Protein AF-A0A5B1QBM5-F1 (afdb_monomer_lite)

pLDDT: mean 84.8, std 15.77, range [32.5, 98.38]

Secondary structure (DSSP, 8-state):
--TT-S-----TT-GGGGSS-TTT--SSS-GGG--SPPBPTTT--BSS-GGG-TT---TTT--SS--GGG--S--B-TTT--BSS-GGG--S----HHHHHHHHHHTT-HHHHHHHHHHHHHH-TT-HHHHHHHHHHHHHTT-HHHHHHHHHHHHHH-SSPPPHHHHHHHHHHHHHHT-HHHHHHHIIIIIITT-TT-HHHHHHHHHHHHHHHHHHHHHHHHTSS------

Structure (mmCIF, N/CA/C/O backbone):
data_AF-A0A5B1QBM5-F1
#
_entry.id   AF-A0A5B1QBM5-F1
#
loop_
_atom_site.group_PDB
_atom_site.id
_atom_site.type_symbol
_atom_site.label_atom_id
_atom_site.label_alt_id
_atom_site.label_comp_id
_atom_site.label_asym_id
_atom_site.label_entity_id
_atom_site.label_seq_id
_atom_site.pdbx_PDB_ins_code
_atom_site.Cartn_x
_atom_site.Cartn_y
_atom_site.Cartn_z
_atom_site.occupancy
_atom_site.B_iso_or_equiv
_atom_site.auth_seq_id
_atom_site.auth_comp_id
_atom_site.auth_asym_id
_atom_site.auth_atom_id
_atom_site.pdbx_PDB_model_num
ATOM 1 N N . MET A 1 1 ? 38.464 -11.011 -15.350 1.00 33.25 1 MET A N 1
ATOM 2 C CA . MET A 1 1 ? 38.434 -9.665 -14.740 1.00 33.25 1 MET A CA 1
ATOM 3 C C . MET A 1 1 ? 37.893 -8.719 -15.794 1.00 33.25 1 MET A C 1
ATOM 5 O O . MET A 1 1 ? 38.502 -8.592 -16.850 1.00 33.25 1 MET A O 1
ATOM 9 N N . SER A 1 2 ? 36.677 -8.217 -15.598 1.00 32.50 2 SER A N 1
ATOM 10 C CA . SER A 1 2 ? 35.978 -7.375 -16.569 1.00 32.50 2 SER A CA 1
ATOM 11 C C . SER A 1 2 ? 36.587 -5.971 -16.600 1.00 32.50 2 SER A C 1
ATOM 13 O O . SER A 1 2 ? 36.941 -5.436 -15.557 1.00 32.50 2 SER A O 1
ATOM 15 N N . ARG A 1 3 ? 36.698 -5.371 -17.792 1.00 44.66 3 ARG A N 1
ATOM 16 C CA . ARG A 1 3 ? 37.299 -4.045 -18.076 1.00 44.66 3 ARG A CA 1
ATOM 17 C C . ARG A 1 3 ? 36.533 -2.837 -17.479 1.00 44.66 3 ARG A C 1
ATOM 19 O O . ARG A 1 3 ? 36.606 -1.744 -18.026 1.00 44.66 3 ARG A O 1
ATOM 26 N N . PHE A 1 4 ? 35.798 -3.021 -16.383 1.00 41.47 4 PHE A N 1
ATOM 27 C CA . PHE A 1 4 ? 34.935 -1.999 -15.776 1.00 41.47 4 PHE A CA 1
ATOM 28 C C . PHE A 1 4 ? 35.576 -1.221 -14.608 1.00 41.47 4 PHE A C 1
ATOM 30 O O . PHE A 1 4 ? 34.985 -0.239 -14.172 1.00 41.47 4 PHE A O 1
ATOM 37 N N . ASP A 1 5 ? 36.782 -1.587 -14.151 1.00 37.00 5 ASP A N 1
ATOM 38 C CA . ASP A 1 5 ? 37.356 -1.051 -12.898 1.00 37.00 5 ASP A CA 1
ATOM 39 C C . ASP A 1 5 ? 38.363 0.108 -13.051 1.00 37.00 5 ASP A C 1
ATOM 41 O O . ASP A 1 5 ? 38.803 0.674 -12.052 1.00 37.00 5 ASP A O 1
ATOM 45 N N . GLU A 1 6 ? 38.714 0.539 -14.265 1.00 40.94 6 GLU A N 1
ATOM 46 C CA . GLU A 1 6 ? 39.552 1.738 -14.448 1.00 40.94 6 GLU A CA 1
ATOM 47 C C . GLU A 1 6 ? 38.672 2.978 -14.640 1.00 40.94 6 GLU A C 1
ATOM 49 O O . GLU A 1 6 ? 38.451 3.475 -15.747 1.00 40.94 6 GLU A O 1
ATOM 54 N N . GLY A 1 7 ? 38.121 3.447 -13.520 1.00 46.03 7 GLY A N 1
ATOM 55 C CA . GLY A 1 7 ? 37.300 4.645 -13.439 1.00 46.03 7 GLY A CA 1
ATOM 56 C C . GLY A 1 7 ? 38.027 5.895 -13.935 1.00 46.03 7 GLY A C 1
ATOM 57 O O . GLY A 1 7 ? 38.935 6.388 -13.283 1.00 46.03 7 GLY A O 1
ATOM 58 N N . TYR A 1 8 ? 37.559 6.441 -15.057 1.00 45.69 8 TYR A N 1
ATOM 59 C CA . TYR A 1 8 ? 37.725 7.845 -15.446 1.00 45.69 8 TYR A CA 1
ATOM 60 C C . TYR A 1 8 ? 36.514 8.269 -16.292 1.00 45.69 8 TYR A C 1
ATOM 62 O O . TYR A 1 8 ? 36.617 8.560 -17.483 1.00 45.69 8 TYR A O 1
ATOM 70 N N . TYR A 1 9 ? 35.326 8.290 -15.682 1.00 41.88 9 TYR A N 1
ATOM 71 C CA . TYR A 1 9 ? 34.180 8.996 -16.257 1.00 41.88 9 TYR A CA 1
ATOM 72 C C . TYR A 1 9 ? 34.318 10.485 -15.923 1.00 41.88 9 TYR A C 1
ATOM 74 O O . TYR A 1 9 ? 33.789 10.967 -14.925 1.00 41.88 9 TYR A O 1
ATOM 82 N N . ALA A 1 10 ? 35.091 11.210 -16.734 1.00 46.34 10 ALA A N 1
ATOM 83 C CA . ALA A 1 10 ? 35.181 12.663 -16.636 1.00 46.34 10 ALA A CA 1
ATOM 84 C C . ALA A 1 10 ? 33.821 13.286 -17.001 1.00 46.34 10 ALA A C 1
ATOM 86 O O . ALA A 1 10 ? 33.270 13.018 -18.072 1.00 46.34 10 ALA A O 1
ATOM 87 N N . HIS A 1 11 ? 33.270 14.106 -16.102 1.00 45.09 11 HIS A N 1
ATOM 88 C CA . HIS A 1 11 ? 32.045 14.865 -16.348 1.00 45.09 11 HIS A CA 1
ATOM 89 C C . HIS A 1 11 ? 32.204 15.773 -17.588 1.00 45.09 11 HIS A C 1
ATOM 91 O O . HIS A 1 11 ? 33.288 16.314 -17.805 1.00 45.09 11 HIS A O 1
ATOM 97 N N . PRO A 1 12 ? 31.137 16.038 -18.372 1.00 52.06 12 PRO A N 1
ATOM 98 C CA . PRO A 1 12 ? 31.209 16.854 -19.595 1.00 52.06 12 PRO A CA 1
ATOM 99 C C . PRO A 1 12 ? 31.764 18.280 -19.412 1.00 52.06 12 PRO A C 1
ATOM 101 O O . PRO A 1 12 ? 32.185 18.894 -20.390 1.00 52.06 12 PRO A O 1
ATOM 104 N N . ASN A 1 13 ? 31.762 18.791 -18.174 1.00 51.28 13 ASN A N 1
ATOM 105 C CA . ASN A 1 13 ? 32.260 20.117 -17.793 1.00 51.28 13 ASN A CA 1
ATOM 106 C C . ASN A 1 13 ? 33.652 20.094 -17.139 1.00 51.28 13 ASN A C 1
ATOM 108 O O . ASN A 1 13 ? 34.134 21.143 -16.715 1.00 51.28 13 ASN A O 1
ATOM 112 N N . ASP A 1 14 ? 34.297 18.932 -17.040 1.00 52.91 14 ASP A N 1
ATOM 113 C CA . ASP A 1 14 ? 35.660 18.847 -16.535 1.00 52.91 14 ASP A CA 1
ATOM 114 C C . ASP A 1 14 ? 36.650 19.253 -17.636 1.00 52.91 14 ASP A C 1
ATOM 116 O O . ASP A 1 14 ? 36.627 18.745 -18.762 1.00 52.91 14 ASP A O 1
ATOM 120 N N . VAL A 1 15 ? 37.525 20.205 -17.316 1.00 54.56 15 VAL A N 1
ATOM 121 C CA . VAL A 1 15 ? 38.463 20.821 -18.265 1.00 54.56 15 VAL A CA 1
ATOM 122 C C . VAL A 1 15 ? 39.423 19.766 -18.839 1.00 54.56 15 VAL A C 1
ATOM 124 O O . VAL A 1 15 ? 39.882 19.908 -19.971 1.00 54.56 15 VAL A O 1
ATOM 127 N N . SER A 1 16 ? 39.630 18.656 -18.114 1.00 55.69 16 SER A N 1
ATOM 128 C CA . SER A 1 16 ? 40.412 17.476 -18.517 1.00 55.69 16 SER A CA 1
ATOM 129 C C . SER A 1 16 ? 39.895 16.768 -19.784 1.00 55.69 16 SER A C 1
ATOM 131 O O . SER A 1 16 ? 40.678 16.159 -20.513 1.00 55.69 16 SER A O 1
ATOM 133 N N . TYR A 1 17 ? 38.605 16.903 -20.119 1.00 51.81 17 TYR A N 1
ATOM 134 C CA . TYR A 1 17 ? 37.944 16.226 -21.248 1.00 51.81 17 TYR A CA 1
ATOM 135 C C . TYR A 1 17 ? 38.374 16.740 -22.637 1.00 51.81 17 TYR A C 1
ATOM 137 O O . TYR A 1 17 ? 38.062 16.127 -23.665 1.00 51.81 17 TYR A O 1
ATOM 145 N N . ARG A 1 18 ? 39.085 17.877 -22.675 1.00 57.31 18 ARG A N 1
ATOM 146 C CA . ARG A 1 18 ? 39.690 18.461 -23.885 1.00 57.31 18 ARG A CA 1
ATOM 147 C C . ARG A 1 18 ? 41.207 18.278 -23.968 1.00 57.31 18 ARG A C 1
ATOM 149 O O . ARG A 1 18 ? 41.778 18.622 -24.994 1.00 57.31 18 ARG A O 1
ATOM 156 N N . LEU A 1 19 ? 41.857 17.753 -22.926 1.00 68.81 19 LEU A N 1
ATOM 157 C CA . LEU A 1 19 ? 43.321 17.665 -22.877 1.00 68.81 19 LEU A CA 1
ATOM 158 C C . LEU A 1 19 ? 43.900 16.437 -23.587 1.00 68.81 19 LEU A C 1
ATOM 160 O O . LEU A 1 19 ? 45.101 16.417 -23.822 1.00 68.81 19 LEU A O 1
ATOM 164 N N . PHE A 1 20 ? 43.095 15.433 -23.945 1.00 76.50 20 PHE A N 1
ATOM 165 C CA . PHE A 1 20 ? 43.574 14.231 -24.631 1.00 76.50 20 PHE A CA 1
ATOM 166 C C . PHE A 1 20 ? 42.744 13.882 -25.874 1.00 76.50 20 PHE A C 1
ATOM 168 O O . PHE A 1 20 ? 41.516 13.986 -25.902 1.00 76.50 20 PHE A O 1
ATOM 175 N N . CYS A 1 21 ? 43.429 13.408 -26.911 1.00 84.56 21 CYS A N 1
ATOM 176 C CA . CYS A 1 21 ? 42.861 12.854 -28.126 1.00 84.56 21 CYS A CA 1
ATOM 177 C C . CYS A 1 21 ? 42.016 11.618 -27.795 1.00 84.56 21 CYS A C 1
ATOM 179 O O . CYS A 1 21 ? 42.517 10.617 -27.286 1.00 84.56 21 CYS A O 1
ATOM 181 N N . ARG A 1 22 ? 40.725 11.630 -28.135 1.00 79.06 22 ARG A N 1
ATOM 182 C CA . ARG A 1 22 ? 39.810 10.502 -27.856 1.00 79.06 22 ARG A CA 1
ATOM 183 C C . ARG A 1 22 ? 40.107 9.247 -28.665 1.00 79.06 22 ARG A C 1
ATOM 185 O O . ARG A 1 22 ? 39.631 8.170 -28.322 1.00 79.06 22 ARG A O 1
ATOM 192 N N . ASN A 1 23 ? 40.902 9.391 -29.722 1.00 84.31 23 ASN A N 1
ATOM 193 C CA . ASN A 1 23 ? 41.308 8.292 -30.580 1.00 84.31 23 ASN A CA 1
ATOM 194 C C . ASN A 1 23 ? 42.510 7.526 -30.000 1.00 84.31 23 ASN A C 1
ATOM 196 O O . ASN A 1 23 ? 42.453 6.314 -29.814 1.00 84.31 23 ASN A O 1
ATOM 200 N N . CYS A 1 24 ? 43.590 8.213 -29.618 1.00 85.81 24 CYS A N 1
ATOM 201 C CA . CYS A 1 24 ? 44.830 7.569 -29.154 1.00 85.81 24 CYS A CA 1
ATOM 202 C C . CYS A 1 24 ? 45.157 7.794 -27.663 1.00 85.81 24 CYS A C 1
ATOM 204 O O . CYS A 1 24 ? 46.099 7.190 -27.158 1.00 85.81 24 CYS A O 1
ATOM 206 N N . ARG A 1 25 ? 44.370 8.620 -26.957 1.00 80.62 25 ARG A N 1
ATOM 207 C CA . ARG A 1 25 ? 44.540 9.056 -25.555 1.00 80.62 25 ARG A CA 1
ATOM 208 C C . ARG A 1 25 ? 45.794 9.897 -25.260 1.00 80.62 25 ARG A C 1
ATOM 210 O O . ARG A 1 25 ? 46.098 10.121 -24.093 1.00 80.62 25 ARG A O 1
ATOM 217 N N . ARG A 1 26 ? 46.505 10.393 -26.279 1.00 83.00 26 ARG A N 1
ATOM 218 C CA . ARG A 1 26 ? 47.645 11.318 -26.112 1.00 83.00 26 ARG A CA 1
ATOM 219 C C . ARG A 1 26 ? 47.192 12.774 -26.041 1.00 83.00 26 ARG A C 1
ATOM 221 O O . ARG A 1 26 ? 46.118 13.100 -26.529 1.00 83.00 26 ARG A O 1
ATOM 228 N N . THR A 1 27 ? 48.001 13.638 -25.442 1.00 82.81 27 THR A N 1
ATOM 229 C CA . THR A 1 27 ? 47.668 15.052 -25.181 1.00 82.81 27 THR A CA 1
ATOM 230 C C . THR A 1 27 ? 48.326 16.035 -26.157 1.00 82.81 27 THR A C 1
ATOM 232 O O . THR A 1 27 ? 48.225 17.241 -25.975 1.00 82.81 27 THR A O 1
ATOM 235 N N . ASP A 1 28 ? 49.058 15.534 -27.152 1.00 82.00 28 ASP A N 1
ATOM 236 C CA . ASP A 1 28 ? 49.912 16.297 -28.071 1.00 82.00 28 ASP A CA 1
ATOM 237 C C . ASP A 1 28 ? 49.201 16.766 -29.352 1.00 82.00 28 ASP A C 1
ATOM 239 O O . ASP A 1 28 ? 49.755 17.574 -30.092 1.00 82.00 28 ASP A O 1
ATOM 243 N N . HIS A 1 29 ? 47.984 16.285 -29.614 1.00 85.56 29 HIS A N 1
ATOM 244 C CA . HIS A 1 29 ? 47.194 16.635 -30.796 1.00 85.56 29 HIS A CA 1
ATOM 245 C C . HIS A 1 29 ? 45.685 16.527 -30.536 1.00 85.56 29 HIS A C 1
ATOM 247 O O . HIS A 1 29 ? 45.235 15.832 -29.619 1.00 85.56 29 HIS A O 1
ATOM 253 N N . GLU A 1 30 ? 44.885 17.187 -31.376 1.00 81.50 30 GLU A N 1
ATOM 254 C CA . GLU A 1 30 ? 43.433 17.021 -31.384 1.00 81.50 30 GLU A CA 1
ATOM 255 C C . GLU A 1 30 ? 43.018 15.760 -32.148 1.00 81.50 30 GLU A C 1
ATOM 257 O O . GLU A 1 30 ? 43.724 15.272 -33.024 1.00 81.50 30 GLU A O 1
ATOM 262 N N . GLN A 1 31 ? 41.817 15.242 -31.876 1.00 79.25 31 GLN A N 1
ATOM 263 C CA . GLN A 1 31 ? 41.312 14.026 -32.528 1.00 79.25 31 GLN A CA 1
ATOM 264 C C . GLN A 1 31 ? 41.317 14.096 -34.065 1.00 79.25 31 GLN A C 1
ATOM 266 O O . GLN A 1 31 ? 41.457 13.061 -34.712 1.00 79.25 31 GLN A O 1
ATOM 271 N N . ARG A 1 32 ? 41.166 15.295 -34.639 1.00 82.25 32 ARG A N 1
ATOM 272 C CA . ARG A 1 32 ? 41.190 15.523 -36.092 1.00 82.25 32 ARG A CA 1
ATOM 273 C C . ARG A 1 32 ? 42.579 15.344 -36.707 1.00 82.25 32 ARG A C 1
ATOM 275 O O . ARG A 1 32 ? 42.658 14.949 -37.862 1.00 82.25 32 ARG A O 1
ATOM 282 N N . ASP A 1 33 ? 43.628 15.581 -35.925 1.00 85.19 33 ASP A N 1
ATOM 283 C CA . ASP A 1 33 ? 45.031 15.529 -36.351 1.00 85.19 33 ASP A CA 1
ATOM 284 C C . ASP A 1 33 ? 45.709 14.211 -35.936 1.00 85.19 33 ASP A C 1
ATOM 286 O O . ASP A 1 33 ? 46.929 14.072 -35.994 1.00 85.19 33 ASP A O 1
ATOM 290 N N . CYS A 1 34 ? 44.922 13.234 -35.473 1.00 86.06 34 CYS A N 1
ATOM 291 C CA . CYS A 1 34 ? 45.429 11.950 -35.013 1.00 86.06 34 CYS A CA 1
ATOM 292 C C . CYS A 1 34 ? 45.868 11.069 -36.186 1.00 86.06 34 CYS A C 1
ATOM 294 O O . CYS A 1 34 ? 45.076 10.767 -37.075 1.00 86.06 34 CYS A O 1
ATOM 296 N N . ASP A 1 35 ? 47.111 10.596 -36.133 1.00 89.19 35 ASP A N 1
ATOM 297 C CA . ASP A 1 35 ? 47.702 9.685 -37.119 1.00 89.19 35 ASP A CA 1
ATOM 298 C C . ASP A 1 35 ? 47.308 8.209 -36.919 1.00 89.19 35 ASP A C 1
ATOM 300 O O . ASP A 1 35 ? 47.589 7.361 -37.767 1.00 89.19 35 ASP A O 1
ATOM 304 N N . GLN A 1 36 ? 46.657 7.886 -35.797 1.00 87.50 36 GLN A N 1
ATOM 305 C CA . GLN A 1 36 ? 46.206 6.533 -35.500 1.00 87.50 36 GLN A CA 1
ATOM 306 C C . GLN A 1 36 ? 44.899 6.210 -36.235 1.00 87.50 36 GLN A C 1
ATOM 308 O O . GLN A 1 36 ? 44.030 7.078 -36.360 1.00 87.50 36 GLN A O 1
ATOM 313 N N . PRO A 1 37 ? 44.692 4.943 -36.640 1.00 88.00 37 PRO A N 1
ATOM 314 C CA . PRO A 1 37 ? 43.399 4.487 -37.141 1.00 88.00 37 PRO A CA 1
ATOM 315 C C . PRO A 1 37 ? 42.274 4.749 -36.122 1.00 88.00 37 PRO A C 1
ATOM 317 O O . PRO A 1 37 ? 42.547 4.911 -34.930 1.00 88.00 37 PRO A O 1
ATOM 320 N N . PRO A 1 38 ? 41.004 4.811 -36.556 1.00 88.38 38 PRO A N 1
ATOM 321 C CA . PRO A 1 38 ? 39.897 5.132 -35.667 1.00 88.38 38 PRO A CA 1
ATOM 322 C C . PRO A 1 38 ? 39.749 4.088 -34.558 1.00 88.38 38 PRO A C 1
ATOM 324 O O . PRO A 1 38 ? 39.847 2.885 -34.798 1.00 88.38 38 PRO A O 1
ATOM 327 N N . ARG A 1 39 ? 39.491 4.561 -33.342 1.00 87.81 39 ARG A N 1
ATOM 328 C CA . ARG A 1 39 ? 39.144 3.766 -32.174 1.00 87.81 39 ARG A CA 1
ATOM 329 C C . ARG A 1 39 ? 37.637 3.592 -32.124 1.00 87.81 39 ARG A C 1
ATOM 331 O O . ARG A 1 39 ? 36.893 4.570 -32.067 1.00 87.81 39 ARG A O 1
ATOM 338 N N . CYS A 1 40 ? 37.199 2.346 -32.041 1.00 88.56 40 CYS A N 1
ATOM 339 C CA . CYS A 1 40 ? 35.815 2.015 -31.771 1.00 88.56 40 CYS A CA 1
ATOM 340 C C . CYS A 1 40 ? 35.416 2.452 -30.353 1.00 88.56 40 CYS A C 1
ATOM 342 O O . CYS A 1 40 ? 36.079 2.104 -29.374 1.00 88.56 40 CYS A O 1
ATOM 344 N N . TYR A 1 41 ? 34.301 3.174 -30.228 1.00 85.25 41 TYR A N 1
ATOM 345 C CA . TYR A 1 41 ? 33.778 3.623 -28.933 1.00 85.25 41 TYR A CA 1
ATOM 346 C C . TYR A 1 41 ? 33.093 2.515 -28.120 1.00 85.25 41 TYR A C 1
ATOM 348 O O . TYR A 1 41 ? 32.881 2.700 -26.927 1.00 85.25 41 TYR A O 1
ATOM 356 N N . THR A 1 42 ? 32.769 1.373 -28.734 1.00 85.81 42 THR A N 1
ATOM 357 C CA . THR A 1 42 ? 32.173 0.222 -28.040 1.00 85.81 42 THR A CA 1
ATOM 358 C C . THR A 1 42 ? 33.236 -0.699 -27.448 1.00 85.81 42 THR A C 1
ATOM 360 O O . THR A 1 42 ? 33.259 -0.891 -26.237 1.00 85.81 42 THR A O 1
ATOM 363 N N . CYS A 1 43 ? 34.143 -1.248 -28.263 1.00 88.44 43 CYS A N 1
ATOM 364 C CA . CYS A 1 43 ? 35.136 -2.228 -27.796 1.00 88.44 43 CYS A CA 1
ATOM 365 C C . CYS A 1 43 ? 36.515 -1.618 -27.478 1.00 88.44 43 CYS A C 1
ATOM 367 O O . CYS A 1 43 ? 37.380 -2.274 -26.891 1.00 88.44 43 CYS A O 1
ATOM 369 N N . GLY A 1 44 ? 36.752 -0.360 -27.868 1.00 86.88 44 GLY A N 1
ATOM 370 C CA . GLY A 1 44 ? 38.013 0.344 -27.638 1.00 86.88 44 GLY A CA 1
ATOM 371 C C . GLY A 1 44 ? 39.159 -0.058 -28.569 1.00 86.88 44 GLY A C 1
ATOM 372 O O . GLY A 1 44 ? 40.259 0.477 -28.407 1.00 86.88 44 GLY A O 1
ATOM 373 N N . MET A 1 45 ? 38.937 -0.969 -29.521 1.00 87.00 45 MET A N 1
ATOM 374 C CA . MET A 1 45 ? 39.947 -1.420 -30.486 1.00 87.00 45 MET A CA 1
ATOM 375 C C . MET A 1 45 ? 40.133 -0.406 -31.619 1.00 87.00 45 MET A C 1
ATOM 377 O O . MET A 1 45 ? 39.219 0.349 -31.946 1.00 87.00 45 MET A O 1
ATOM 381 N N . LEU A 1 46 ? 41.329 -0.384 -32.206 1.00 88.12 46 LEU A N 1
ATOM 382 C CA . LEU A 1 46 ? 41.646 0.452 -33.362 1.00 88.12 46 LEU A CA 1
ATOM 383 C C . LEU A 1 46 ? 41.302 -0.269 -34.676 1.00 88.12 46 LEU A C 1
ATOM 385 O O . LEU A 1 46 ? 41.351 -1.496 -34.738 1.00 88.12 46 LEU A O 1
ATOM 389 N N . GLY A 1 47 ? 41.022 0.499 -35.729 1.00 89.69 47 GLY A N 1
ATOM 390 C CA . GLY A 1 47 ? 40.867 0.003 -37.102 1.00 89.69 47 GLY A CA 1
ATOM 391 C C . GLY A 1 47 ? 39.431 -0.066 -37.620 1.00 89.69 47 GLY A C 1
ATOM 392 O O . GLY A 1 47 ? 39.254 -0.337 -38.801 1.00 89.69 47 GLY A O 1
ATOM 393 N N . HIS A 1 48 ? 38.429 0.204 -36.781 1.00 90.00 48 HIS A N 1
ATOM 394 C CA . HIS A 1 48 ? 37.020 0.238 -37.179 1.00 90.00 48 HIS A CA 1
ATOM 395 C C . HIS A 1 48 ? 36.235 1.262 -36.350 1.00 90.00 48 HIS A C 1
ATOM 397 O O . HIS A 1 48 ? 36.648 1.652 -35.252 1.00 90.00 48 HIS A O 1
ATOM 403 N N . LEU A 1 49 ? 35.095 1.708 -36.872 1.00 87.00 49 LEU A N 1
ATOM 404 C CA . LEU A 1 49 ? 34.176 2.608 -36.172 1.00 87.00 49 LEU A CA 1
ATOM 405 C C . LEU A 1 49 ? 33.067 1.822 -35.462 1.00 87.00 49 LEU A C 1
ATOM 407 O O . LEU A 1 49 ? 32.833 0.654 -35.745 1.00 87.00 49 LEU A O 1
ATOM 411 N N . GLN A 1 50 ? 32.348 2.461 -34.536 1.00 84.06 50 GLN A N 1
ATOM 412 C CA . GLN A 1 50 ? 31.303 1.798 -33.738 1.00 84.06 50 GLN A CA 1
ATOM 413 C C . GLN A 1 50 ? 30.255 1.053 -34.586 1.00 84.06 50 GLN A C 1
ATOM 415 O O . GLN A 1 50 ? 29.812 -0.019 -34.201 1.00 84.06 50 GLN A O 1
ATOM 420 N N . PHE A 1 51 ? 29.893 1.576 -35.759 1.00 81.94 51 PHE A N 1
ATOM 421 C CA . PHE A 1 51 ? 28.910 0.937 -36.643 1.00 81.94 51 PHE A CA 1
ATOM 422 C C . PHE A 1 51 ? 29.424 -0.327 -37.358 1.00 81.94 51 PHE A C 1
ATOM 424 O O . PHE A 1 51 ? 28.635 -1.013 -38.002 1.00 81.94 51 PHE A O 1
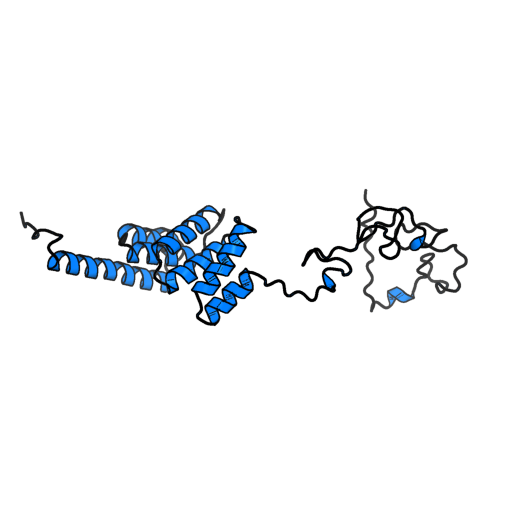ATOM 431 N N . GLU A 1 52 ? 30.724 -0.610 -37.271 1.00 86.00 52 GLU A N 1
ATOM 432 C CA . GLU A 1 52 ? 31.412 -1.777 -37.847 1.00 86.00 52 GLU A CA 1
ATOM 433 C C . GLU A 1 52 ? 31.840 -2.766 -36.753 1.00 86.00 52 GLU A C 1
ATOM 435 O O . GLU A 1 52 ? 32.510 -3.755 -37.032 1.00 86.00 52 GLU A O 1
ATOM 440 N N . CYS A 1 53 ? 31.513 -2.478 -35.491 1.00 87.94 53 CYS A N 1
ATOM 441 C CA . CYS A 1 53 ? 31.950 -3.269 -34.356 1.00 87.94 53 CYS A CA 1
ATOM 442 C C . CYS A 1 53 ? 31.048 -4.491 -34.161 1.00 87.94 53 CYS A C 1
ATOM 444 O O . CYS A 1 53 ? 29.850 -4.367 -33.904 1.00 87.94 53 CYS A O 1
ATOM 446 N N . GLU A 1 54 ? 31.646 -5.679 -34.220 1.00 88.00 54 GLU A N 1
ATOM 447 C CA . GLU A 1 54 ? 30.942 -6.942 -33.978 1.00 88.00 54 GLU A CA 1
ATOM 448 C C . GLU A 1 54 ? 30.453 -7.064 -32.523 1.00 88.00 54 GLU A C 1
ATOM 450 O O . GLU A 1 54 ? 29.408 -7.656 -32.275 1.00 88.00 54 GLU A O 1
ATOM 455 N N . ASP A 1 55 ? 31.129 -6.406 -31.574 1.00 90.00 55 ASP A N 1
ATOM 456 C CA . ASP A 1 55 ? 30.753 -6.382 -30.152 1.00 90.00 55 ASP A CA 1
ATOM 457 C C . ASP A 1 55 ? 29.637 -5.369 -29.828 1.00 90.00 55 ASP A C 1
ATOM 459 O O . ASP A 1 55 ? 29.249 -5.209 -28.667 1.00 90.00 55 ASP A O 1
ATOM 463 N N . THR A 1 56 ? 29.103 -4.644 -30.816 1.00 90.19 56 THR A N 1
ATOM 464 C CA . THR A 1 56 ? 27.981 -3.730 -30.577 1.00 90.19 56 THR A CA 1
ATOM 465 C C . THR A 1 56 ? 26.691 -4.500 -30.344 1.00 90.19 56 THR A C 1
ATOM 467 O O . THR A 1 56 ? 26.141 -5.101 -31.262 1.00 90.19 56 THR A O 1
ATOM 470 N N . GLN A 1 57 ? 26.184 -4.431 -29.111 1.00 90.62 57 GLN A N 1
ATOM 471 C CA . GLN A 1 57 ? 24.866 -4.942 -28.759 1.00 90.62 57 GLN A CA 1
ATOM 472 C C . GLN A 1 57 ? 23.773 -3.947 -29.166 1.00 90.62 57 GLN A C 1
ATOM 474 O O . GLN A 1 57 ? 23.773 -2.784 -28.753 1.00 90.62 57 GLN A O 1
ATOM 479 N N . CYS A 1 58 ? 22.809 -4.413 -29.951 1.00 89.69 58 CYS A N 1
ATOM 480 C CA . CYS A 1 58 ? 21.653 -3.629 -30.348 1.00 89.69 58 CYS A CA 1
ATOM 481 C C . CYS A 1 58 ? 20.727 -3.367 -29.152 1.00 89.69 58 CYS A C 1
ATOM 483 O O . CYS A 1 58 ? 20.262 -4.303 -28.505 1.00 89.69 58 CYS A O 1
ATOM 485 N N . ALA A 1 59 ? 20.383 -2.104 -28.889 1.00 86.62 59 ALA A N 1
ATOM 486 C CA . ALA A 1 59 ? 19.480 -1.751 -27.788 1.00 86.62 59 ALA A CA 1
ATOM 487 C C . ALA A 1 59 ? 17.997 -2.099 -28.046 1.00 86.62 59 ALA A C 1
ATOM 489 O O . ALA A 1 59 ? 17.187 -1.952 -27.139 1.00 86.62 59 ALA A O 1
ATOM 490 N N . ASN A 1 60 ? 17.637 -2.542 -29.260 1.00 87.31 60 ASN A N 1
ATOM 491 C CA . ASN A 1 60 ? 16.288 -3.021 -29.578 1.00 87.31 60 ASN A CA 1
ATOM 492 C C . ASN A 1 60 ? 16.153 -4.541 -29.379 1.00 87.31 60 ASN A C 1
ATOM 494 O O . ASN A 1 60 ? 15.232 -4.998 -28.716 1.00 87.31 60 ASN A O 1
ATOM 498 N N . CYS A 1 61 ? 17.064 -5.339 -29.948 1.00 90.00 61 CYS A N 1
ATOM 499 C CA . CYS A 1 61 ? 16.941 -6.804 -29.948 1.00 90.00 61 CYS A CA 1
ATOM 500 C C . CYS A 1 61 ? 17.954 -7.544 -29.067 1.00 90.00 61 CYS A C 1
ATOM 502 O O . CYS A 1 61 ? 17.875 -8.768 -28.979 1.00 90.00 61 CYS A O 1
ATOM 504 N N . HIS A 1 62 ? 18.903 -6.830 -28.456 1.00 90.19 62 HIS A N 1
ATOM 505 C CA . HIS A 1 62 ? 19.989 -7.361 -27.622 1.00 90.19 62 HIS A CA 1
ATOM 506 C C . HIS A 1 62 ? 20.966 -8.323 -28.316 1.00 90.19 62 HIS A C 1
ATOM 508 O O . HIS A 1 62 ? 21.824 -8.905 -27.650 1.00 90.19 62 HIS A O 1
ATOM 514 N N . GLU A 1 63 ? 20.888 -8.456 -29.640 1.00 91.25 63 GLU A N 1
ATOM 515 C CA . GLU A 1 63 ? 21.858 -9.205 -30.440 1.00 91.25 63 GLU A CA 1
ATOM 516 C C . GLU A 1 63 ? 23.056 -8.329 -30.829 1.00 91.25 63 GLU A C 1
ATOM 518 O O . GLU A 1 63 ? 22.963 -7.100 -30.874 1.00 91.25 63 GLU A O 1
ATOM 523 N N . PHE A 1 64 ? 24.190 -8.975 -31.090 1.00 90.19 64 PHE A N 1
ATOM 524 C CA . PHE A 1 64 ? 25.460 -8.326 -31.412 1.00 90.19 64 PHE A CA 1
ATOM 525 C C . PHE A 1 64 ? 25.601 -8.011 -32.916 1.00 90.19 64 PHE A C 1
ATOM 527 O O . PHE A 1 64 ? 24.811 -8.468 -33.745 1.00 90.19 64 PHE A O 1
ATOM 534 N N . GLY A 1 65 ? 26.607 -7.210 -33.273 1.00 88.19 65 GLY A N 1
ATOM 535 C CA . GLY A 1 65 ? 27.002 -6.920 -34.655 1.00 88.19 65 GLY A CA 1
ATOM 536 C C . GLY A 1 65 ? 26.198 -5.844 -35.387 1.00 88.19 65 GLY A C 1
ATOM 537 O O . GLY A 1 65 ? 26.448 -5.602 -36.567 1.00 88.19 65 GLY A O 1
ATOM 538 N N . HIS A 1 66 ? 25.242 -5.179 -34.734 1.00 89.81 66 HIS A N 1
ATOM 539 C CA . HIS A 1 66 ? 24.503 -4.076 -35.350 1.00 89.81 66 HIS A CA 1
ATOM 540 C C . HIS A 1 66 ? 23.989 -3.056 -34.330 1.00 89.81 66 HIS A C 1
ATOM 542 O O . HIS A 1 66 ? 23.754 -3.352 -33.161 1.00 89.81 66 HIS A O 1
ATOM 548 N N . MET A 1 67 ? 23.775 -1.83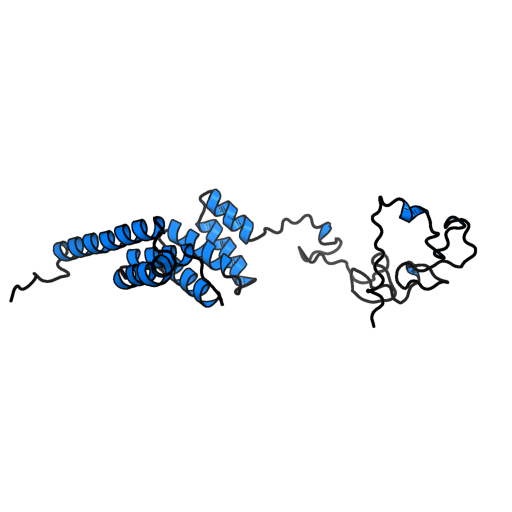0 -34.805 1.00 88.06 67 MET A N 1
ATOM 549 C CA . MET A 1 67 ? 23.117 -0.769 -34.042 1.00 88.06 67 MET A CA 1
ATOM 550 C C . MET A 1 67 ? 21.605 -0.791 -34.266 1.00 88.06 67 MET A C 1
ATOM 552 O O . MET A 1 67 ? 21.113 -1.371 -35.233 1.00 88.06 67 MET A O 1
ATOM 556 N N . VAL A 1 68 ? 20.874 -0.085 -33.406 1.00 87.94 68 VAL A N 1
ATOM 557 C CA . VAL A 1 68 ? 19.409 0.017 -33.452 1.00 87.94 68 VAL A CA 1
ATOM 558 C C . VAL A 1 68 ? 18.888 0.468 -34.821 1.00 87.94 68 VAL A C 1
ATOM 560 O O . VAL A 1 68 ? 17.946 -0.128 -35.331 1.00 87.94 68 VAL A O 1
ATOM 563 N N . ASP A 1 69 ? 19.562 1.423 -35.466 1.00 87.50 69 ASP A N 1
ATOM 564 C CA . ASP A 1 69 ? 19.188 1.952 -36.789 1.00 87.50 69 ASP A CA 1
ATOM 565 C C . ASP A 1 69 ? 19.296 0.921 -37.929 1.00 87.50 69 ASP A C 1
ATOM 567 O O . ASP A 1 69 ? 18.783 1.142 -39.024 1.00 87.50 69 ASP A O 1
ATOM 571 N N . ARG A 1 70 ? 19.991 -0.201 -37.694 1.00 88.62 70 ARG A N 1
ATOM 572 C CA . ARG A 1 70 ? 20.142 -1.323 -38.636 1.00 88.62 70 ARG A CA 1
ATOM 573 C C . ARG A 1 70 ? 19.533 -2.617 -38.090 1.00 88.62 70 ARG A C 1
ATOM 575 O O . ARG A 1 70 ? 19.851 -3.699 -38.578 1.00 88.62 70 ARG A O 1
ATOM 582 N N . CYS A 1 71 ? 18.691 -2.520 -37.062 1.00 90.19 71 CYS A N 1
ATOM 583 C CA . CYS A 1 71 ? 17.995 -3.671 -36.510 1.00 90.19 71 CYS A CA 1
ATOM 584 C C . CYS A 1 71 ? 16.898 -4.143 -37.467 1.00 90.19 71 CYS A C 1
ATOM 586 O O . CYS A 1 71 ? 16.103 -3.346 -37.956 1.00 90.19 71 CYS A O 1
ATOM 588 N N . TRP A 1 72 ? 16.839 -5.450 -37.715 1.00 91.81 72 TRP A N 1
ATOM 589 C CA . TRP A 1 72 ? 15.799 -6.065 -38.546 1.00 91.81 72 TRP A CA 1
ATOM 590 C C . TRP A 1 72 ? 14.555 -6.477 -37.750 1.00 91.81 72 TRP A C 1
ATOM 592 O O . TRP A 1 72 ? 13.553 -6.866 -38.347 1.00 91.81 72 TRP A O 1
ATOM 602 N N . LYS A 1 73 ? 14.612 -6.442 -36.411 1.00 91.44 73 LYS A N 1
ATOM 603 C CA . LYS A 1 73 ? 13.444 -6.698 -35.562 1.00 91.44 73 LYS A CA 1
ATOM 604 C C . LYS A 1 73 ? 12.632 -5.409 -35.403 1.00 91.44 73 LYS A C 1
ATOM 606 O O . LYS A 1 73 ? 13.236 -4.339 -35.293 1.00 91.44 73 LYS A O 1
ATOM 611 N N . PRO A 1 74 ? 11.291 -5.492 -35.354 1.00 89.12 74 PRO A N 1
ATOM 612 C CA . PRO A 1 74 ? 10.459 -4.326 -35.083 1.00 89.12 74 PRO A CA 1
ATOM 613 C C . PRO A 1 74 ? 10.813 -3.727 -33.718 1.00 89.12 74 PRO A C 1
ATOM 615 O O . PRO A 1 74 ? 11.186 -4.444 -32.788 1.00 89.12 74 PRO A O 1
ATOM 618 N N . ILE A 1 75 ? 10.715 -2.404 -33.600 1.00 89.50 75 ILE A N 1
ATOM 619 C CA . ILE A 1 75 ? 10.794 -1.730 -32.301 1.00 89.50 75 ILE A CA 1
ATOM 620 C C . ILE A 1 75 ? 9.429 -1.885 -31.646 1.00 89.50 75 ILE A C 1
ATOM 622 O O . ILE A 1 75 ? 8.458 -1.333 -32.158 1.00 89.50 75 ILE A O 1
ATOM 626 N N . ILE A 1 76 ? 9.360 -2.621 -30.539 1.00 87.50 76 ILE A N 1
ATOM 627 C CA . ILE A 1 76 ? 8.136 -2.796 -29.752 1.00 87.50 76 ILE A CA 1
ATOM 628 C C . ILE A 1 76 ? 8.298 -2.020 -28.450 1.00 87.50 76 ILE A C 1
ATOM 630 O O . ILE A 1 76 ? 9.233 -2.243 -27.679 1.00 87.50 76 ILE A O 1
ATOM 634 N N . CYS A 1 77 ? 7.384 -1.090 -28.198 1.00 86.56 77 CYS A N 1
ATOM 635 C CA . CYS A 1 77 ? 7.366 -0.333 -26.962 1.00 86.56 77 CYS A CA 1
ATOM 636 C C . CYS A 1 77 ? 6.982 -1.244 -25.792 1.00 86.56 77 CYS A C 1
ATOM 638 O O . CYS A 1 77 ? 5.859 -1.733 -25.743 1.00 86.56 77 CYS A O 1
ATOM 640 N N . TYR A 1 78 ? 7.860 -1.426 -24.804 1.00 82.75 78 TYR A N 1
ATOM 641 C CA . TYR A 1 78 ? 7.543 -2.257 -23.631 1.00 82.75 78 TYR A CA 1
ATOM 642 C C . TYR A 1 78 ? 6.501 -1.631 -22.687 1.00 82.75 78 TYR A C 1
ATOM 644 O O . TYR A 1 78 ? 6.034 -2.292 -21.768 1.00 82.75 78 TYR A O 1
ATOM 652 N N . HIS A 1 79 ? 6.135 -0.363 -22.900 1.00 79.94 79 HIS A N 1
ATOM 653 C CA . HIS A 1 79 ? 5.082 0.312 -22.148 1.00 79.94 79 HIS A CA 1
ATOM 654 C C . HIS A 1 79 ? 3.687 -0.030 -22.696 1.00 79.94 79 HIS A C 1
ATOM 656 O O . HIS A 1 79 ? 2.838 -0.503 -21.950 1.00 79.94 79 HIS A O 1
ATOM 662 N N . CYS A 1 80 ? 3.433 0.175 -23.991 1.00 85.12 80 CYS A N 1
ATOM 663 C CA . CYS A 1 80 ? 2.099 -0.033 -24.577 1.00 85.12 80 CYS A CA 1
ATOM 664 C C . CYS A 1 80 ? 1.997 -1.238 -25.523 1.00 85.12 80 CYS A C 1
ATOM 666 O O . CYS A 1 80 ? 0.932 -1.486 -26.081 1.00 85.12 80 CYS A O 1
ATOM 668 N N . ASN A 1 81 ? 3.093 -1.973 -25.720 1.00 84.25 81 ASN A N 1
ATOM 669 C CA . ASN A 1 81 ? 3.199 -3.122 -26.618 1.00 84.25 81 ASN A CA 1
ATOM 670 C C . ASN A 1 81 ? 2.826 -2.819 -28.086 1.00 84.25 81 ASN A C 1
ATOM 672 O O . ASN A 1 81 ? 2.393 -3.701 -28.824 1.00 84.25 81 ASN A O 1
ATOM 676 N N . VAL A 1 82 ? 2.991 -1.561 -28.511 1.00 87.75 82 VAL A N 1
ATOM 677 C CA . VAL A 1 82 ? 2.777 -1.106 -29.894 1.00 87.75 82 VAL A CA 1
ATOM 678 C C . VAL A 1 82 ? 4.121 -0.912 -30.592 1.00 87.75 82 VAL A C 1
ATOM 680 O O . VAL A 1 82 ? 5.112 -0.514 -29.975 1.00 87.75 82 VAL A O 1
ATOM 683 N N . GLU A 1 83 ? 4.150 -1.191 -31.894 1.00 88.69 83 GLU A N 1
ATOM 684 C CA . GLU A 1 83 ? 5.336 -1.032 -32.732 1.00 88.69 83 GLU A CA 1
ATOM 685 C C . GLU A 1 83 ? 5.717 0.449 -32.973 1.00 88.69 83 GLU A C 1
ATOM 687 O O . GLU A 1 83 ? 4.947 1.380 -32.722 1.00 88.69 83 GLU A O 1
ATOM 692 N N . ASN A 1 84 ? 6.910 0.665 -33.533 1.00 85.94 84 ASN A N 1
ATOM 693 C CA . ASN A 1 84 ? 7.396 1.928 -34.111 1.00 85.94 84 ASN A CA 1
ATOM 694 C C . ASN A 1 84 ? 7.770 3.055 -33.132 1.00 85.94 84 ASN A C 1
ATOM 696 O O . ASN A 1 84 ? 7.976 4.188 -33.569 1.00 85.94 84 ASN A O 1
ATOM 700 N N . HIS A 1 85 ? 7.914 2.781 -31.835 1.00 89.56 85 HIS A N 1
ATOM 701 C CA . HIS A 1 85 ? 8.500 3.744 -30.897 1.00 89.56 85 HIS A CA 1
ATOM 702 C C . HIS A 1 85 ? 9.166 3.060 -29.698 1.00 89.56 85 HIS A C 1
ATOM 704 O O . HIS A 1 85 ? 8.771 1.970 -29.290 1.00 89.56 85 HIS A O 1
ATOM 710 N N . PHE A 1 86 ? 10.169 3.715 -29.109 1.00 86.62 86 PHE A N 1
ATOM 711 C CA . PHE A 1 86 ? 10.748 3.277 -27.839 1.00 86.62 86 PHE A CA 1
ATOM 712 C C . PHE A 1 86 ? 9.849 3.691 -26.677 1.00 86.62 86 PHE A C 1
ATOM 714 O O . PHE A 1 86 ? 9.125 4.678 -26.760 1.00 86.62 86 PHE A O 1
ATOM 721 N N . ALA A 1 87 ? 9.972 3.006 -25.544 1.00 83.69 87 ALA A N 1
ATOM 722 C CA . ALA A 1 87 ? 9.279 3.357 -24.306 1.00 83.69 87 ALA A CA 1
ATOM 723 C C . ALA A 1 87 ? 9.422 4.832 -23.895 1.00 83.69 87 ALA A C 1
ATOM 725 O O . ALA A 1 87 ? 8.438 5.459 -23.518 1.00 83.69 87 ALA A O 1
ATOM 726 N N . ARG A 1 88 ? 10.614 5.421 -24.052 1.00 83.56 88 ARG A N 1
ATOM 727 C CA . ARG A 1 88 ? 10.845 6.851 -23.770 1.00 83.56 88 ARG A CA 1
ATOM 728 C C . ARG A 1 88 ? 10.027 7.804 -24.654 1.00 83.56 88 ARG A C 1
ATOM 730 O O . ARG A 1 88 ? 9.821 8.949 -24.279 1.00 83.56 88 ARG A O 1
ATOM 737 N N . ASP A 1 89 ? 9.595 7.330 -25.820 1.00 87.69 89 ASP A N 1
ATOM 738 C CA . ASP A 1 89 ? 8.808 8.070 -26.809 1.00 87.69 89 ASP A CA 1
ATOM 739 C C . ASP A 1 89 ? 7.314 7.680 -26.739 1.00 87.69 89 ASP A C 1
ATOM 741 O O . ASP A 1 89 ? 6.505 8.114 -27.565 1.00 87.69 89 ASP A O 1
ATOM 745 N N . CYS A 1 90 ? 6.934 6.846 -25.760 1.00 85.25 90 CYS A N 1
ATOM 746 C CA . CYS A 1 90 ? 5.569 6.381 -25.564 1.00 85.25 90 CYS A CA 1
ATOM 747 C C . CYS A 1 90 ? 4.670 7.534 -25.121 1.00 85.25 90 CYS A C 1
ATOM 749 O O . CYS A 1 90 ? 4.893 8.163 -24.091 1.00 85.25 90 CYS A O 1
ATOM 751 N N . ARG A 1 91 ? 3.618 7.792 -25.903 1.00 85.62 91 ARG A N 1
ATOM 752 C CA . ARG A 1 91 ? 2.596 8.806 -25.589 1.00 85.62 91 ARG A CA 1
ATOM 753 C C . ARG A 1 91 ? 1.399 8.239 -24.828 1.00 85.62 91 ARG A C 1
ATOM 755 O O . ARG A 1 91 ? 0.483 8.987 -24.500 1.00 85.62 91 ARG A O 1
ATOM 762 N N . VAL A 1 92 ? 1.384 6.929 -24.582 1.00 81.81 92 VAL A N 1
ATOM 763 C CA . VAL A 1 92 ? 0.368 6.292 -23.743 1.00 81.81 92 VAL A CA 1
ATOM 764 C C . VAL A 1 92 ? 0.723 6.575 -22.291 1.00 81.81 92 VAL A C 1
ATOM 766 O O . VAL A 1 92 ? 1.802 6.200 -21.833 1.00 81.81 92 VAL A O 1
ATOM 769 N N . TYR A 1 93 ? -0.185 7.240 -21.580 1.00 77.25 93 TYR A N 1
ATOM 770 C CA . TYR A 1 93 ? -0.093 7.361 -20.132 1.00 77.25 93 TYR A CA 1
ATOM 771 C C . TYR A 1 93 ? -0.318 5.982 -19.517 1.00 77.25 93 TYR A C 1
ATOM 773 O O . TYR A 1 93 ? -1.388 5.397 -19.685 1.00 77.25 93 TYR A O 1
ATOM 781 N N . ILE A 1 94 ? 0.702 5.467 -18.834 1.00 73.31 94 ILE A N 1
ATOM 782 C CA . ILE A 1 94 ? 0.577 4.276 -18.000 1.00 73.31 94 ILE A CA 1
ATOM 783 C C . ILE A 1 94 ? 0.518 4.773 -16.564 1.00 73.31 94 ILE A C 1
ATOM 785 O O . ILE A 1 94 ? 1.547 5.218 -16.047 1.00 73.31 94 ILE A O 1
ATOM 789 N N . PRO A 1 95 ? -0.670 4.761 -15.944 1.00 77.69 95 PRO A N 1
ATOM 790 C CA . PRO A 1 95 ? -0.802 5.175 -14.561 1.00 77.69 95 PRO A CA 1
ATOM 791 C C . PRO A 1 95 ? 0.080 4.307 -13.670 1.00 77.69 95 PRO A C 1
ATOM 793 O O . PRO A 1 95 ? 0.100 3.085 -13.812 1.00 77.69 95 PRO A O 1
ATOM 796 N N . ASN A 1 96 ? 0.785 4.937 -12.731 1.00 85.19 96 ASN A N 1
ATOM 797 C CA . ASN A 1 96 ? 1.361 4.210 -11.608 1.00 85.19 96 ASN A CA 1
ATOM 798 C C . ASN A 1 96 ? 0.210 3.879 -10.646 1.00 85.19 96 ASN A C 1
ATOM 800 O O . ASN A 1 96 ? -0.345 4.816 -10.064 1.00 85.19 96 ASN A O 1
ATOM 804 N N . PRO A 1 97 ? -0.145 2.593 -10.445 1.00 88.75 97 PRO A N 1
ATOM 805 C CA . PRO A 1 97 ? -1.294 2.231 -9.622 1.00 88.75 97 PRO A CA 1
ATOM 806 C C . PRO A 1 97 ? -1.214 2.806 -8.203 1.00 88.75 97 PRO A C 1
ATOM 808 O O . PRO A 1 97 ? -2.209 3.275 -7.665 1.00 88.75 97 PRO A O 1
ATOM 811 N N . VAL A 1 98 ? -0.023 2.852 -7.602 1.00 89.56 98 VAL A N 1
ATOM 812 C CA . VAL A 1 98 ? 0.154 3.362 -6.234 1.00 89.56 98 VAL A CA 1
ATOM 813 C C . VAL A 1 98 ? -0.111 4.861 -6.160 1.00 89.56 98 VAL A C 1
ATOM 815 O O . VAL A 1 98 ? -0.744 5.328 -5.214 1.00 89.56 98 VAL A O 1
ATOM 818 N N . GLU A 1 99 ? 0.367 5.610 -7.150 1.00 90.88 99 GLU A N 1
ATOM 819 C CA . GLU A 1 99 ? 0.225 7.065 -7.169 1.00 90.88 99 GLU A CA 1
ATOM 820 C C . GLU A 1 99 ? -1.221 7.470 -7.456 1.00 90.88 99 GLU A C 1
ATOM 822 O O . GLU A 1 99 ? -1.787 8.300 -6.748 1.00 90.88 99 GLU A O 1
ATOM 827 N N . GLU A 1 100 ? -1.866 6.793 -8.406 1.00 93.38 100 GLU A N 1
ATOM 828 C CA . GLU A 1 100 ? -3.295 6.964 -8.665 1.00 93.38 100 GLU A CA 1
ATOM 829 C C . GLU A 1 100 ? -4.155 6.588 -7.451 1.00 93.38 100 GLU A C 1
ATOM 831 O O . GLU A 1 100 ? -5.160 7.245 -7.171 1.00 93.38 100 GLU A O 1
ATOM 836 N N . ALA A 1 101 ? -3.774 5.543 -6.709 1.00 94.19 101 ALA A N 1
ATOM 837 C CA . ALA A 1 101 ? -4.480 5.146 -5.498 1.00 94.19 101 ALA A CA 1
ATOM 838 C C . ALA A 1 101 ? -4.348 6.195 -4.385 1.00 94.19 101 ALA A C 1
ATOM 840 O O . ALA A 1 101 ? -5.337 6.527 -3.730 1.00 94.19 101 ALA A O 1
ATOM 841 N N . ARG A 1 102 ? -3.142 6.745 -4.188 1.00 93.06 102 ARG A N 1
ATOM 842 C CA . ARG A 1 102 ? -2.887 7.820 -3.217 1.00 93.06 102 ARG A CA 1
ATOM 843 C C . ARG A 1 102 ? -3.656 9.083 -3.569 1.00 93.06 102 ARG A C 1
ATOM 845 O O . ARG A 1 102 ? -4.377 9.596 -2.718 1.00 93.06 102 ARG A O 1
ATOM 852 N N . GLN A 1 103 ? -3.582 9.514 -4.824 1.00 94.94 103 GLN A N 1
ATOM 853 C CA . GLN A 1 103 ? -4.333 10.666 -5.307 1.00 94.94 103 GLN A CA 1
ATOM 854 C C . GLN A 1 103 ? -5.843 10.460 -5.125 1.00 94.94 103 GLN A C 1
ATOM 856 O O . GLN A 1 103 ? -6.536 11.348 -4.637 1.00 94.94 103 GLN A O 1
ATOM 861 N N . ALA A 1 104 ? -6.365 9.270 -5.433 1.00 95.31 104 ALA A N 1
ATOM 862 C CA . ALA A 1 104 ? -7.775 8.964 -5.215 1.00 95.31 104 ALA A CA 1
ATOM 863 C C . ALA A 1 104 ? -8.189 9.066 -3.735 1.00 95.31 104 ALA A C 1
ATOM 865 O O . ALA A 1 104 ? -9.312 9.478 -3.453 1.00 95.31 104 ALA A O 1
ATOM 866 N N . LEU A 1 105 ? -7.313 8.719 -2.784 1.00 94.44 105 LEU A N 1
ATOM 867 C CA . LEU A 1 105 ? -7.582 8.915 -1.355 1.00 94.44 105 LEU A CA 1
ATOM 868 C C . LEU A 1 105 ? -7.576 10.395 -0.960 1.00 94.44 105 LEU A C 1
ATOM 870 O O . LEU A 1 105 ? -8.439 10.805 -0.186 1.00 94.44 105 LEU A O 1
ATOM 874 N N . GLU A 1 106 ? -6.648 11.188 -1.494 1.00 94.50 106 GLU A N 1
ATOM 875 C CA . GLU A 1 106 ? -6.589 12.640 -1.265 1.00 94.50 106 GLU A CA 1
ATOM 876 C C . GLU A 1 106 ? -7.821 13.361 -1.825 1.00 94.50 106 GLU A C 1
ATOM 878 O O . GLU A 1 106 ? -8.356 14.271 -1.195 1.00 94.50 106 GLU A O 1
ATOM 883 N N . GLU A 1 107 ? -8.325 12.905 -2.973 1.00 95.31 107 GLU A N 1
ATOM 884 C CA . GLU A 1 107 ? -9.552 13.402 -3.601 1.00 95.31 107 GLU A CA 1
ATOM 885 C C . GLU A 1 107 ? -10.839 12.904 -2.911 1.00 95.31 107 GLU A C 1
ATOM 887 O O . GLU A 1 107 ? -11.936 13.343 -3.258 1.00 95.31 107 GLU A O 1
ATOM 892 N N . GLY A 1 108 ? -10.735 11.990 -1.939 1.00 94.94 108 GLY A N 1
ATOM 893 C CA . GLY A 1 108 ? -11.887 11.443 -1.219 1.00 94.94 108 GLY A CA 1
ATOM 894 C C . GLY A 1 108 ? -12.665 10.364 -1.982 1.00 94.94 108 GLY A C 1
ATOM 895 O O . GLY A 1 108 ? -13.836 10.127 -1.689 1.00 94.94 108 GLY A O 1
ATOM 896 N N . TYR A 1 109 ? -12.029 9.675 -2.934 1.00 96.94 109 TYR A N 1
ATOM 897 C CA . TYR A 1 109 ? -12.587 8.555 -3.700 1.00 96.94 109 TYR A CA 1
ATOM 898 C C . TYR A 1 109 ? -11.973 7.201 -3.283 1.00 96.94 109 TYR A C 1
ATOM 900 O O . TYR A 1 109 ? -11.265 6.561 -4.069 1.00 96.94 109 TYR A O 1
ATOM 908 N N . PRO A 1 110 ? -12.276 6.679 -2.078 1.00 95.94 110 PRO A N 1
ATOM 909 C CA . PRO A 1 110 ? -11.672 5.443 -1.572 1.00 95.94 110 PRO A CA 1
ATOM 910 C C . PRO A 1 110 ? -11.995 4.207 -2.426 1.00 95.94 110 PRO A C 1
ATOM 912 O O . PRO A 1 110 ? -11.173 3.304 -2.538 1.00 95.94 110 PRO A O 1
ATOM 915 N N . ALA A 1 111 ? -13.149 4.165 -3.101 1.00 96.12 111 ALA A N 1
ATOM 916 C CA . ALA A 1 111 ? -13.476 3.071 -4.021 1.00 96.12 111 ALA A CA 1
ATOM 917 C C . ALA A 1 111 ? -12.528 3.015 -5.235 1.00 96.12 111 ALA A C 1
ATOM 919 O O . ALA A 1 111 ? -12.125 1.929 -5.651 1.00 96.12 111 ALA A O 1
ATOM 920 N N . ARG A 1 112 ? -12.130 4.179 -5.770 1.00 96.31 112 ARG A N 1
ATOM 921 C CA . ARG A 1 112 ? -11.136 4.277 -6.851 1.00 96.31 112 ARG A CA 1
ATOM 922 C C . ARG A 1 112 ? -9.749 3.872 -6.349 1.00 96.31 112 ARG A C 1
ATOM 924 O O . ARG A 1 112 ? -9.029 3.188 -7.066 1.00 96.31 112 ARG A O 1
ATOM 931 N N . ALA A 1 113 ? -9.404 4.224 -5.111 1.00 97.19 113 ALA A N 1
ATOM 932 C CA . ALA A 1 113 ? -8.157 3.780 -4.496 1.00 97.19 113 ALA A CA 1
ATOM 933 C C . ALA A 1 113 ? -8.089 2.250 -4.344 1.00 97.19 113 ALA A C 1
ATOM 935 O O . ALA A 1 113 ? -7.067 1.650 -4.660 1.00 97.19 113 ALA A O 1
ATOM 936 N N . ILE A 1 114 ? -9.187 1.602 -3.929 1.00 97.62 114 ILE A N 1
ATOM 937 C CA . ILE A 1 114 ? -9.263 0.133 -3.817 1.00 97.62 114 ILE A CA 1
ATOM 938 C C . ILE A 1 114 ? -9.006 -0.544 -5.161 1.00 97.62 114 ILE A C 1
ATOM 940 O O . ILE A 1 114 ? -8.281 -1.538 -5.197 1.00 97.62 114 ILE A O 1
ATOM 944 N N . PHE A 1 115 ? -9.586 -0.019 -6.245 1.00 95.88 115 PHE A N 1
ATOM 945 C CA . PHE A 1 115 ? -9.345 -0.533 -7.593 1.00 95.88 115 PHE A CA 1
ATOM 946 C C . PHE A 1 115 ? -7.845 -0.530 -7.905 1.00 95.88 115 PHE A C 1
ATOM 948 O O . PHE A 1 115 ? -7.265 -1.586 -8.135 1.00 95.88 115 PHE A O 1
ATOM 955 N N . TRP A 1 116 ? -7.191 0.626 -7.785 1.00 95.81 116 TRP A N 1
ATOM 956 C CA . TRP A 1 116 ? -5.771 0.752 -8.101 1.00 95.81 116 TRP A CA 1
ATOM 957 C C . TRP A 1 116 ? -4.848 -0.068 -7.196 1.00 95.81 116 TRP A C 1
ATOM 959 O O . TRP A 1 116 ? -3.895 -0.667 -7.688 1.00 95.81 116 TRP A O 1
ATOM 969 N N . TYR A 1 117 ? -5.129 -0.156 -5.893 1.00 96.81 117 TYR A N 1
ATOM 970 C CA . TYR A 1 117 ? -4.361 -1.040 -5.014 1.00 96.81 117 TYR A CA 1
ATOM 971 C C . TYR A 1 117 ? -4.569 -2.519 -5.340 1.00 96.81 117 TYR A C 1
ATOM 973 O O . TYR A 1 117 ? -3.653 -3.312 -5.162 1.00 96.81 117 TYR A O 1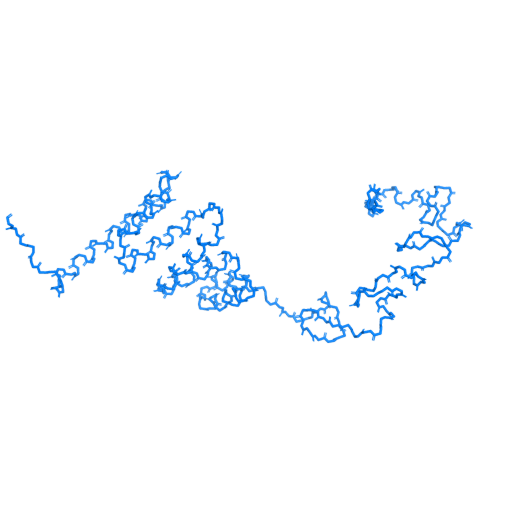
ATOM 981 N N . THR A 1 118 ? -5.749 -2.903 -5.824 1.00 95.94 118 THR A N 1
ATOM 982 C CA . THR A 1 118 ? -6.001 -4.285 -6.244 1.00 95.94 118 THR A CA 1
ATOM 983 C C . THR A 1 118 ? -5.194 -4.622 -7.494 1.00 95.94 118 THR A C 1
ATOM 985 O O . THR A 1 118 ? -4.484 -5.621 -7.479 1.00 95.94 118 THR A O 1
ATOM 988 N N . GLU A 1 119 ? -5.178 -3.738 -8.496 1.00 93.12 119 GLU A N 1
ATOM 989 C CA . GLU A 1 119 ? -4.305 -3.875 -9.675 1.00 93.12 119 GLU A CA 1
ATOM 990 C C . GLU A 1 119 ? -2.812 -3.936 -9.279 1.00 93.12 119 GLU A C 1
ATOM 992 O O . GLU A 1 119 ? -2.035 -4.733 -9.810 1.00 93.12 119 GLU A O 1
ATOM 997 N N . ALA A 1 120 ? -2.390 -3.129 -8.297 1.00 93.31 120 ALA A N 1
ATOM 998 C CA . ALA A 1 120 ? -1.022 -3.162 -7.773 1.00 93.31 120 ALA A CA 1
ATOM 999 C C . ALA A 1 120 ? -0.674 -4.515 -7.122 1.00 93.31 120 ALA A C 1
ATOM 1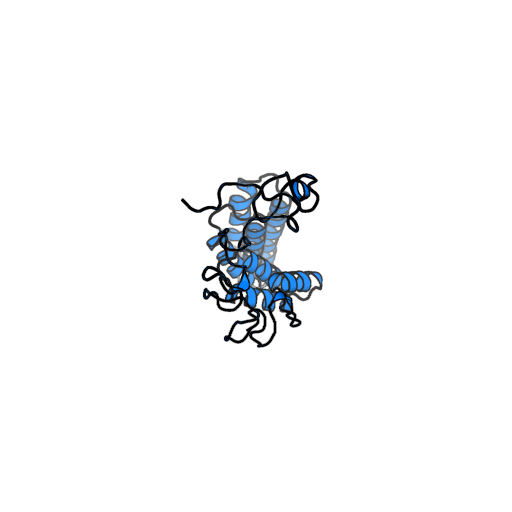001 O O . ALA A 1 120 ? 0.400 -5.061 -7.362 1.00 93.31 120 ALA A O 1
ATOM 1002 N N . ILE A 1 121 ? -1.588 -5.084 -6.333 1.00 94.69 121 ILE A N 1
ATOM 1003 C CA . ILE A 1 121 ? -1.391 -6.380 -5.665 1.00 94.69 121 ILE A CA 1
ATOM 1004 C C . ILE A 1 121 ? -1.352 -7.526 -6.678 1.00 94.69 121 ILE A C 1
ATOM 1006 O O . ILE A 1 121 ? -0.546 -8.441 -6.528 1.00 94.69 121 ILE A O 1
ATOM 1010 N N . GLU A 1 122 ? -2.181 -7.476 -7.723 1.00 92.19 122 GLU A N 1
ATOM 1011 C CA . GLU A 1 122 ? -2.163 -8.480 -8.792 1.00 92.19 122 GLU A CA 1
ATOM 1012 C C . GLU A 1 122 ? -0.837 -8.485 -9.565 1.00 92.19 122 GLU A C 1
ATOM 1014 O O . GLU A 1 122 ? -0.364 -9.546 -9.974 1.00 92.19 122 GLU A O 1
ATOM 1019 N N . THR A 1 123 ? -0.207 -7.319 -9.733 1.00 90.06 123 THR A N 1
ATOM 1020 C CA . THR A 1 123 ? 1.091 -7.206 -10.417 1.00 90.06 123 THR A CA 1
ATOM 1021 C C . THR A 1 123 ? 2.280 -7.546 -9.518 1.00 90.06 123 THR A C 1
ATOM 1023 O O . THR A 1 123 ? 3.222 -8.192 -9.978 1.00 90.06 123 THR A O 1
ATOM 1026 N N . ASN A 1 124 ? 2.254 -7.144 -8.245 1.00 89.69 124 ASN A N 1
ATOM 1027 C CA . ASN A 1 124 ? 3.285 -7.474 -7.265 1.00 89.69 124 ASN A CA 1
ATOM 1028 C C . ASN A 1 124 ? 2.677 -7.670 -5.866 1.00 89.69 124 ASN A C 1
ATOM 1030 O O . ASN A 1 124 ? 2.459 -6.723 -5.113 1.00 89.69 124 ASN A O 1
ATOM 1034 N N . HIS A 1 125 ? 2.456 -8.930 -5.497 1.00 90.62 125 HIS A N 1
ATOM 1035 C CA . HIS A 1 125 ? 1.777 -9.296 -4.255 1.00 90.62 125 HIS A CA 1
ATOM 1036 C C . HIS A 1 125 ? 2.677 -9.272 -3.005 1.00 90.62 125 HIS A C 1
ATOM 1038 O O . HIS A 1 125 ? 2.180 -9.558 -1.915 1.00 90.62 125 HIS A O 1
ATOM 1044 N N . LEU A 1 126 ? 3.986 -9.016 -3.147 1.00 90.31 126 LEU A N 1
ATOM 1045 C CA . LEU A 1 126 ? 4.959 -9.039 -2.041 1.00 90.31 126 LEU A CA 1
ATOM 1046 C C . LEU A 1 126 ? 5.135 -7.677 -1.359 1.00 90.31 126 LEU A C 1
ATOM 1048 O O . LEU A 1 126 ? 5.775 -7.594 -0.314 1.00 90.31 126 LEU A O 1
ATOM 1052 N N . GLU A 1 127 ? 4.578 -6.613 -1.932 1.00 90.62 127 GLU A N 1
ATOM 1053 C CA . GLU A 1 127 ? 4.714 -5.262 -1.391 1.00 90.62 127 GLU A CA 1
ATOM 1054 C C . GLU A 1 127 ? 3.644 -4.987 -0.333 1.00 90.62 127 GLU A C 1
ATOM 1056 O O . GLU A 1 127 ? 2.464 -4.792 -0.641 1.00 90.62 127 GLU A O 1
ATOM 1061 N N . SER A 1 128 ? 4.070 -4.911 0.930 1.00 90.75 128 SER A N 1
ATOM 1062 C CA . SER A 1 128 ? 3.191 -4.684 2.086 1.00 90.75 128 SER A CA 1
ATOM 1063 C C . SER A 1 128 ? 2.435 -3.343 2.006 1.00 90.75 128 SER A C 1
ATOM 1065 O O . SER A 1 128 ? 1.283 -3.225 2.433 1.00 90.75 128 SER A O 1
ATOM 1067 N N . VAL A 1 129 ? 3.036 -2.339 1.354 1.00 90.75 129 VAL A N 1
ATOM 1068 C CA . VAL A 1 129 ? 2.488 -0.980 1.190 1.00 90.75 129 VAL A CA 1
ATOM 1069 C C . VAL A 1 129 ? 1.139 -0.970 0.462 1.00 90.75 129 VAL A C 1
ATOM 1071 O O . VAL A 1 129 ? 0.301 -0.106 0.736 1.00 90.75 129 VAL A O 1
ATOM 1074 N N . PHE A 1 130 ? 0.893 -1.911 -0.456 1.00 94.50 130 PHE A N 1
ATOM 1075 C CA . PHE A 1 130 ? -0.369 -1.948 -1.202 1.00 94.50 130 PHE A CA 1
ATOM 1076 C C . PHE A 1 130 ? -1.534 -2.379 -0.312 1.00 94.50 130 PHE A C 1
ATOM 1078 O O . PHE A 1 130 ? -2.618 -1.796 -0.382 1.00 94.50 130 PHE A O 1
ATOM 1085 N N . TYR A 1 131 ? -1.282 -3.338 0.576 1.00 96.12 131 TYR A N 1
ATOM 1086 C CA . TYR A 1 131 ? -2.249 -3.793 1.564 1.00 96.12 131 TYR A CA 1
ATOM 1087 C C . TYR A 1 131 ? -2.548 -2.694 2.588 1.00 96.12 131 TYR A C 1
ATOM 1089 O O . TYR A 1 131 ? -3.717 -2.433 2.857 1.00 96.12 131 TYR A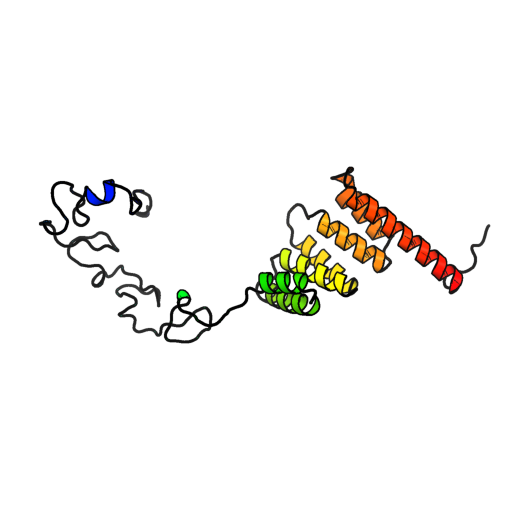 O 1
ATOM 1097 N N . ALA A 1 132 ? -1.534 -1.955 3.065 1.00 94.69 132 ALA A N 1
ATOM 1098 C CA . ALA A 1 132 ? -1.736 -0.801 3.955 1.00 94.69 132 ALA A CA 1
ATOM 1099 C C . ALA A 1 132 ? -2.687 0.240 3.343 1.00 94.69 132 ALA A C 1
ATOM 1101 O O . ALA A 1 132 ? -3.640 0.710 3.973 1.00 94.69 132 ALA A O 1
ATOM 1102 N N . GLY A 1 133 ? -2.428 0.606 2.085 1.00 95.06 133 GLY A N 1
ATOM 1103 C CA . GLY A 1 133 ? -3.221 1.596 1.367 1.00 95.06 133 GLY A CA 1
ATOM 1104 C C . GLY A 1 133 ? -4.656 1.132 1.113 1.00 95.06 133 GLY A C 1
ATOM 1105 O O . GLY A 1 133 ? -5.603 1.901 1.319 1.00 95.06 133 GLY A O 1
ATOM 1106 N N . ARG A 1 134 ? -4.835 -0.137 0.723 1.00 97.69 134 ARG A N 1
ATOM 1107 C CA . ARG A 1 134 ? -6.160 -0.723 0.496 1.00 97.69 134 ARG A CA 1
ATOM 1108 C C . ARG A 1 134 ? -6.947 -0.886 1.796 1.00 97.69 134 ARG A C 1
ATOM 1110 O O . ARG A 1 134 ? -8.128 -0.538 1.818 1.00 97.69 134 ARG A O 1
ATOM 1117 N N . ALA A 1 135 ? -6.294 -1.286 2.887 1.00 97.62 135 ALA A N 1
ATOM 1118 C CA . ALA A 1 135 ? -6.891 -1.344 4.217 1.00 97.62 135 ALA A CA 1
ATOM 1119 C C . ALA A 1 135 ? -7.429 0.023 4.649 1.00 97.62 135 ALA A C 1
ATOM 1121 O O . ALA A 1 135 ? -8.597 0.129 5.021 1.00 97.62 135 ALA A O 1
ATOM 1122 N N . LYS A 1 136 ? -6.637 1.093 4.499 1.00 96.75 136 LYS A N 1
ATOM 1123 C CA . LYS A 1 136 ? -7.084 2.465 4.784 1.00 96.75 136 LYS A CA 1
ATOM 1124 C C . LYS A 1 136 ? -8.319 2.847 3.963 1.00 96.75 136 LYS A C 1
ATOM 1126 O O . LYS A 1 136 ? -9.268 3.421 4.497 1.00 96.75 136 LYS A O 1
ATOM 1131 N N . ALA A 1 137 ? -8.337 2.506 2.676 1.00 97.69 137 ALA A N 1
ATOM 1132 C CA . ALA A 1 137 ? -9.485 2.759 1.811 1.00 97.69 137 ALA A CA 1
ATOM 1133 C C . ALA A 1 137 ? -10.734 1.967 2.250 1.00 97.69 137 ALA A C 1
ATOM 1135 O O . ALA A 1 137 ? -11.845 2.500 2.226 1.00 97.69 137 ALA A O 1
ATOM 1136 N N . TYR A 1 138 ? -10.565 0.721 2.701 1.00 98.38 138 TYR A N 1
ATOM 1137 C CA . TYR A 1 138 ? -11.647 -0.076 3.280 1.00 98.38 138 TYR A CA 1
ATOM 1138 C C . TYR A 1 138 ? -12.153 0.487 4.608 1.00 98.38 138 TYR A C 1
ATOM 1140 O O . TYR A 1 138 ? -13.367 0.517 4.806 1.00 98.38 138 TYR A O 1
ATOM 1148 N N . MET A 1 139 ? -11.270 0.972 5.484 1.00 97.50 139 MET A N 1
ATOM 1149 C CA . MET A 1 139 ? -11.650 1.622 6.743 1.00 97.50 139 MET A CA 1
ATOM 1150 C C . MET A 1 139 ? -12.483 2.884 6.493 1.00 97.50 139 MET A C 1
ATOM 1152 O O . MET A 1 139 ? -13.508 3.063 7.142 1.00 97.50 139 MET A O 1
ATOM 1156 N N . LEU A 1 140 ? -12.110 3.709 5.504 1.00 96.44 140 LEU A N 1
ATOM 1157 C CA . LEU A 1 140 ? -12.893 4.887 5.088 1.00 96.44 140 LEU A CA 1
ATOM 1158 C C . LEU A 1 140 ? -14.290 4.534 4.551 1.00 96.44 140 LEU A C 1
ATOM 1160 O O . LEU A 1 140 ? -15.181 5.375 4.561 1.00 96.44 140 LEU A O 1
ATOM 1164 N N . LEU A 1 141 ? -14.477 3.304 4.069 1.00 96.81 141 LEU A N 1
ATOM 1165 C CA . LEU A 1 141 ? -15.762 2.772 3.609 1.00 96.81 141 LEU A CA 1
ATOM 1166 C C . LEU A 1 141 ? -16.462 1.899 4.661 1.00 96.81 141 LEU A C 1
ATOM 1168 O O . LEU A 1 141 ? -17.411 1.195 4.316 1.00 96.81 141 LEU A O 1
ATOM 1172 N N . GLU A 1 142 ? -15.970 1.886 5.903 1.00 96.25 142 GLU A N 1
ATOM 1173 C CA . GLU A 1 142 ? -16.475 1.064 7.012 1.00 96.25 142 GLU A CA 1
ATOM 1174 C C . GLU A 1 142 ? -16.474 -0.453 6.725 1.00 96.25 142 GLU A C 1
ATOM 1176 O O . GLU A 1 142 ? -17.155 -1.250 7.373 1.00 96.25 142 GLU A O 1
ATOM 1181 N N . LYS A 1 143 ? -15.659 -0.901 5.764 1.00 97.56 143 LYS A N 1
ATOM 1182 C CA . LYS A 1 143 ? -15.483 -2.317 5.410 1.00 97.56 143 LYS A CA 1
ATOM 1183 C C . LYS A 1 143 ? -14.403 -2.965 6.279 1.00 97.56 143 LYS A C 1
ATOM 1185 O O . LYS A 1 143 ? -13.436 -3.533 5.772 1.00 97.56 143 LYS A O 1
ATOM 1190 N N . TYR A 1 144 ? -14.581 -2.901 7.597 1.00 97.50 144 TYR A N 1
ATOM 1191 C CA . TYR A 1 144 ? -13.568 -3.289 8.588 1.00 97.50 144 TYR A CA 1
ATOM 1192 C C . TYR A 1 144 ? -13.101 -4.744 8.480 1.00 97.50 144 TYR A C 1
ATOM 1194 O O . TYR A 1 144 ? -11.934 -5.030 8.716 1.00 97.50 144 TYR A O 1
ATOM 1202 N N . ALA A 1 145 ? -13.972 -5.669 8.067 1.00 97.44 145 ALA A N 1
ATOM 1203 C CA . ALA A 1 145 ? -13.591 -7.070 7.880 1.00 97.44 145 ALA A CA 1
ATOM 1204 C C . ALA A 1 145 ? -12.563 -7.262 6.749 1.00 97.44 145 ALA A C 1
ATOM 1206 O O . ALA A 1 145 ? -11.661 -8.085 6.879 1.00 97.44 145 ALA A O 1
ATOM 1207 N N . LEU A 1 146 ? -12.690 -6.494 5.659 1.00 98.06 146 LEU A N 1
ATOM 1208 C CA . LEU A 1 146 ? -11.733 -6.520 4.550 1.00 98.06 146 LEU A CA 1
ATOM 1209 C C . LEU A 1 146 ? -10.443 -5.790 4.927 1.00 98.06 146 LEU A C 1
ATOM 1211 O O . LEU A 1 146 ? -9.363 -6.297 4.651 1.00 98.06 146 LEU A O 1
ATOM 1215 N N . ALA A 1 147 ? -10.559 -4.649 5.614 1.00 98.12 147 ALA A N 1
ATOM 1216 C CA . ALA A 1 147 ? -9.404 -3.914 6.121 1.00 98.12 147 ALA A CA 1
ATOM 1217 C C . ALA A 1 147 ? -8.553 -4.763 7.075 1.00 98.12 147 ALA A C 1
ATOM 1219 O O . ALA A 1 147 ? -7.338 -4.816 6.921 1.00 98.12 147 ALA A O 1
ATOM 1220 N N . ARG A 1 148 ? -9.193 -5.475 8.013 1.00 98.12 148 ARG A N 1
ATOM 1221 C CA . ARG A 1 148 ? -8.520 -6.392 8.942 1.00 98.12 148 ARG A CA 1
ATOM 1222 C C . ARG A 1 148 ? -7.692 -7.436 8.198 1.00 98.12 148 ARG A C 1
ATOM 1224 O O . ARG A 1 148 ? -6.533 -7.625 8.532 1.00 98.12 148 ARG A O 1
ATOM 1231 N N . LYS A 1 149 ? -8.273 -8.061 7.170 1.00 98.06 149 LYS A N 1
ATOM 1232 C CA . LYS A 1 149 ? -7.573 -9.063 6.363 1.00 98.06 149 LYS A CA 1
ATOM 1233 C C . LYS A 1 149 ? -6.340 -8.476 5.669 1.00 98.06 149 LYS A C 1
ATOM 1235 O O . LYS A 1 149 ? -5.276 -9.070 5.738 1.00 98.06 149 LYS A O 1
ATOM 1240 N N . ASP A 1 150 ? -6.470 -7.306 5.043 1.00 97.69 150 ASP A N 1
ATOM 1241 C CA . ASP A 1 150 ? -5.330 -6.650 4.389 1.00 97.69 150 ASP A CA 1
ATOM 1242 C C . ASP A 1 150 ? -4.220 -6.290 5.396 1.00 97.69 150 ASP A C 1
ATOM 1244 O O . ASP A 1 150 ? -3.041 -6.394 5.078 1.00 97.69 150 ASP A O 1
ATOM 1248 N N . LEU A 1 151 ? -4.573 -5.897 6.622 1.00 97.56 151 LEU A N 1
ATOM 1249 C CA . LEU A 1 151 ? -3.598 -5.607 7.681 1.00 97.56 151 LEU A CA 1
ATOM 1250 C C . LEU A 1 151 ? -2.910 -6.876 8.209 1.00 97.56 151 LEU A C 1
ATOM 1252 O O . LEU A 1 151 ? -1.714 -6.848 8.481 1.00 97.56 151 LEU A O 1
ATOM 1256 N N . GLU A 1 152 ? -3.635 -7.989 8.319 1.00 95.88 152 GLU A N 1
ATOM 1257 C CA . GLU A 1 152 ? -3.059 -9.302 8.642 1.00 95.88 152 GLU A CA 1
ATOM 1258 C C . GLU A 1 152 ? -2.092 -9.767 7.536 1.00 95.88 152 GLU A C 1
ATOM 1260 O O . GLU A 1 152 ? -0.969 -10.181 7.833 1.00 95.88 152 GLU A O 1
ATOM 1265 N N . ASP A 1 153 ? -2.489 -9.629 6.265 1.00 95.44 153 ASP A N 1
ATOM 1266 C CA . ASP A 1 153 ? -1.642 -9.940 5.108 1.00 95.44 153 ASP A CA 1
ATOM 1267 C C . ASP A 1 153 ? -0.374 -9.060 5.116 1.00 95.44 153 ASP A C 1
ATOM 1269 O O . ASP A 1 153 ? 0.732 -9.576 4.959 1.00 95.44 153 ASP A O 1
ATOM 1273 N N . LEU A 1 154 ? -0.501 -7.757 5.398 1.00 95.00 154 LEU A N 1
ATOM 1274 C CA . LEU A 1 154 ? 0.628 -6.831 5.566 1.00 95.00 154 LEU A CA 1
ATOM 1275 C C . LEU A 1 154 ? 1.621 -7.315 6.623 1.00 95.00 154 LEU A C 1
ATOM 1277 O O . LEU A 1 154 ? 2.813 -7.406 6.338 1.00 95.00 154 LEU A O 1
ATOM 1281 N N . ILE A 1 155 ? 1.134 -7.636 7.825 1.00 94.19 155 ILE A N 1
ATOM 1282 C CA . ILE A 1 155 ? 1.979 -8.079 8.943 1.00 94.19 155 ILE A CA 1
ATOM 1283 C C . ILE A 1 155 ? 2.694 -9.382 8.583 1.00 94.19 155 ILE A C 1
ATOM 1285 O O . ILE A 1 155 ? 3.864 -9.556 8.906 1.00 94.19 155 ILE A O 1
ATOM 1289 N N . SER A 1 156 ? 2.019 -10.283 7.864 1.00 93.00 156 SER A N 1
ATOM 1290 C CA . SER A 1 156 ? 2.610 -11.555 7.436 1.00 93.00 156 SER A CA 1
ATOM 1291 C C . SER A 1 156 ? 3.748 -11.399 6.418 1.00 93.00 156 SER A C 1
ATOM 1293 O O . SER A 1 156 ? 4.628 -12.260 6.345 1.00 93.00 156 SER A O 1
ATOM 1295 N N . LEU A 1 157 ? 3.737 -10.316 5.632 1.00 92.25 157 LEU A N 1
ATOM 1296 C CA . LEU A 1 157 ? 4.750 -10.021 4.616 1.00 92.25 157 LEU A CA 1
ATOM 1297 C C . LEU A 1 157 ? 5.980 -9.318 5.200 1.00 92.25 157 LEU A C 1
ATOM 1299 O O . LEU A 1 157 ? 7.077 -9.435 4.650 1.00 92.25 157 LEU A O 1
ATOM 1303 N N . GLU A 1 158 ? 5.822 -8.583 6.298 1.00 89.12 158 GLU A N 1
ATOM 1304 C CA . GLU A 1 158 ? 6.913 -7.828 6.903 1.00 89.12 158 GLU A CA 1
ATOM 1305 C C . GLU A 1 158 ? 7.806 -8.745 7.747 1.00 89.12 158 GLU A C 1
ATOM 1307 O O . GLU A 1 158 ? 7.471 -9.170 8.845 1.00 89.12 158 GLU A O 1
ATOM 1312 N N . SER A 1 159 ? 9.014 -9.026 7.252 1.00 78.06 159 SER A N 1
ATOM 1313 C CA . SER A 1 159 ? 10.021 -9.823 7.973 1.00 78.06 159 SER A CA 1
ATOM 1314 C C . SER A 1 159 ? 10.731 -9.051 9.097 1.00 78.06 159 SER A C 1
ATOM 1316 O O . SER A 1 159 ? 11.797 -9.463 9.556 1.00 78.06 159 SER A O 1
ATOM 1318 N N . GLY A 1 160 ? 10.220 -7.879 9.467 1.00 78.94 160 GLY A N 1
ATOM 1319 C CA . GLY A 1 160 ? 10.869 -6.917 10.348 1.00 78.94 160 GLY A CA 1
ATOM 1320 C C . GLY A 1 160 ? 9.858 -6.180 11.216 1.00 78.94 160 GLY A C 1
ATOM 1321 O O . GLY A 1 160 ? 8.752 -6.657 11.441 1.00 78.94 160 GLY A O 1
ATOM 1322 N N . ARG A 1 161 ? 10.251 -5.012 11.729 1.00 79.44 161 ARG A N 1
ATOM 1323 C CA . ARG A 1 161 ? 9.367 -4.211 12.577 1.00 79.44 161 ARG A CA 1
ATOM 1324 C C . ARG A 1 161 ? 8.210 -3.650 11.753 1.00 79.44 161 ARG A C 1
ATOM 1326 O O . ARG A 1 161 ? 8.441 -2.834 10.861 1.00 79.44 161 ARG A O 1
ATOM 1333 N N . VAL A 1 162 ? 6.998 -4.026 12.139 1.00 87.81 162 VAL A N 1
ATOM 1334 C CA . VAL A 1 162 ? 5.762 -3.464 11.602 1.00 87.81 162 VAL A CA 1
ATOM 1335 C C . VAL A 1 162 ? 5.551 -2.047 12.132 1.00 87.81 162 VAL A C 1
ATOM 1337 O O . VAL A 1 162 ? 5.917 -1.711 13.261 1.00 87.81 162 VAL A O 1
ATOM 1340 N N . SER A 1 163 ? 4.972 -1.177 11.307 1.00 90.81 163 SER A N 1
ATOM 1341 C CA . SER A 1 163 ? 4.624 0.184 11.722 1.00 90.81 163 SER A CA 1
ATOM 1342 C C . SER A 1 163 ? 3.577 0.185 12.844 1.00 90.81 163 SER A C 1
ATOM 1344 O O . SER A 1 163 ? 2.517 -0.419 12.687 1.00 90.81 163 SER A O 1
ATOM 1346 N N . ASN A 1 164 ? 3.797 0.975 13.908 1.00 92.44 164 ASN A N 1
ATOM 1347 C CA . ASN A 1 164 ? 2.797 1.219 14.963 1.00 92.44 164 ASN A CA 1
ATOM 1348 C C . ASN A 1 164 ? 1.430 1.599 14.370 1.00 92.44 164 ASN A C 1
ATOM 1350 O O . ASN A 1 164 ? 0.388 1.204 14.886 1.00 92.44 164 ASN A O 1
ATOM 1354 N N . ARG A 1 165 ? 1.423 2.332 13.246 1.00 94.00 165 ARG A N 1
ATOM 1355 C CA . ARG A 1 165 ? 0.190 2.721 12.561 1.00 94.00 165 ARG A CA 1
ATOM 1356 C C . ARG A 1 165 ? -0.614 1.516 12.071 1.00 94.00 165 ARG A C 1
ATOM 1358 O O . ARG A 1 165 ? -1.829 1.520 12.227 1.00 94.00 165 ARG A O 1
ATOM 1365 N N . ALA A 1 166 ? 0.044 0.498 11.518 1.00 95.00 166 ALA A N 1
ATOM 1366 C CA . ALA A 1 166 ? -0.625 -0.700 11.019 1.00 95.00 166 ALA A CA 1
ATOM 1367 C C . ALA A 1 166 ? -1.268 -1.500 12.163 1.00 95.00 166 ALA A C 1
ATOM 1369 O O . ALA A 1 166 ? -2.424 -1.901 12.047 1.00 95.00 166 ALA A O 1
ATOM 1370 N N . TYR A 1 167 ? -0.572 -1.651 13.296 1.00 96.31 167 TYR A N 1
ATOM 1371 C CA . TYR A 1 167 ? -1.140 -2.284 14.490 1.00 96.31 167 TYR A CA 1
ATOM 1372 C C . TYR A 1 167 ? -2.309 -1.496 15.079 1.00 96.31 167 TYR A C 1
ATOM 1374 O O . TYR A 1 167 ? -3.336 -2.081 15.410 1.00 96.31 167 TYR A O 1
ATOM 1382 N N . MET A 1 168 ? -2.199 -0.168 15.154 1.00 96.88 168 MET A N 1
ATOM 1383 C CA . MET A 1 168 ? -3.299 0.688 15.601 1.00 96.88 168 MET A CA 1
ATOM 1384 C C . MET A 1 168 ? -4.523 0.584 14.674 1.00 96.88 168 MET A C 1
ATOM 1386 O O . MET A 1 168 ? -5.651 0.444 15.148 1.00 96.88 168 MET A O 1
ATOM 1390 N N . ASP A 1 169 ? -4.323 0.588 13.354 1.00 97.12 169 ASP A N 1
ATOM 1391 C CA . ASP A 1 169 ? -5.409 0.408 12.384 1.00 97.12 169 ASP A CA 1
ATOM 1392 C C . ASP A 1 169 ? -6.038 -1.002 12.499 1.00 97.12 169 ASP A C 1
ATOM 1394 O O . ASP A 1 169 ? -7.263 -1.147 12.403 1.00 97.12 169 ASP A O 1
ATOM 1398 N N . LEU A 1 170 ? -5.235 -2.034 12.793 1.00 97.56 170 LEU A N 1
ATOM 1399 C CA . LEU A 1 170 ? -5.705 -3.406 13.021 1.00 97.56 170 LEU A CA 1
ATOM 1400 C C . LEU A 1 170 ? -6.517 -3.517 14.315 1.00 97.56 170 LEU A C 1
ATOM 1402 O O . LEU A 1 170 ? -7.594 -4.118 14.319 1.00 97.56 170 LEU A O 1
ATOM 1406 N N . ALA A 1 171 ? -6.042 -2.908 15.399 1.00 97.31 171 ALA A N 1
ATOM 1407 C CA . ALA A 1 171 ? -6.755 -2.845 16.667 1.00 97.31 171 ALA A CA 1
ATOM 1408 C C . ALA A 1 171 ? -8.103 -2.128 16.509 1.00 97.31 171 ALA A C 1
ATOM 1410 O O . ALA A 1 171 ? -9.132 -2.642 16.949 1.00 97.31 171 ALA A O 1
ATOM 1411 N N . TRP A 1 172 ? -8.139 -0.998 15.793 1.00 96.88 172 TRP A N 1
ATOM 1412 C CA . TRP A 1 172 ? -9.393 -0.305 15.487 1.00 96.88 172 TRP A CA 1
ATOM 1413 C C . TRP A 1 172 ? -10.378 -1.196 14.720 1.00 96.88 172 TRP A C 1
ATOM 1415 O O . TRP A 1 172 ? -11.568 -1.244 15.051 1.00 96.88 172 TRP A O 1
ATOM 1425 N N . CYS A 1 173 ? -9.895 -1.930 13.712 1.00 97.44 173 CYS A N 1
ATOM 1426 C CA . CYS A 1 173 ? -10.730 -2.864 12.960 1.00 97.44 173 CYS A CA 1
ATOM 1427 C C . CYS A 1 173 ? -11.286 -3.979 13.860 1.00 97.44 173 CYS A C 1
ATOM 1429 O O . CYS A 1 173 ? -12.487 -4.244 13.807 1.00 97.44 173 CYS A O 1
ATOM 1431 N N . ASN A 1 174 ? -10.459 -4.592 14.714 1.00 96.62 174 ASN A N 1
ATOM 1432 C CA . ASN A 1 174 ? -10.900 -5.633 15.650 1.00 96.62 174 ASN A CA 1
ATOM 1433 C C . ASN A 1 174 ? -11.946 -5.107 16.644 1.00 96.62 174 ASN A C 1
ATOM 1435 O O . ASN A 1 174 ? -13.027 -5.688 16.762 1.00 96.62 174 ASN A O 1
ATOM 1439 N N . GLY A 1 175 ? -11.698 -3.951 17.267 1.00 95.31 175 GLY A N 1
ATOM 1440 C CA . GLY A 1 175 ? -12.627 -3.345 18.224 1.00 95.31 175 GLY A CA 1
ATOM 1441 C C . GLY A 1 175 ? -13.969 -2.983 17.583 1.00 95.31 175 GLY A C 1
ATOM 1442 O O . GLY A 1 175 ? -15.032 -3.267 18.140 1.00 95.31 175 GLY A O 1
ATOM 1443 N N . THR A 1 176 ? -13.940 -2.446 16.359 1.00 93.81 176 THR A N 1
ATOM 1444 C CA . THR A 1 176 ? -15.160 -2.107 15.610 1.00 93.81 176 THR A CA 1
ATOM 1445 C C . THR A 1 176 ? -15.942 -3.349 15.184 1.00 93.81 176 THR A C 1
ATOM 1447 O O . THR A 1 176 ? -17.172 -3.326 15.188 1.00 93.81 176 THR A O 1
ATOM 1450 N N . LEU A 1 177 ? -15.263 -4.458 14.873 1.00 93.88 177 LEU A N 1
ATOM 1451 C CA . LEU A 1 177 ? -15.898 -5.752 14.597 1.00 93.88 177 LEU A CA 1
ATOM 1452 C C . LEU A 1 177 ? -16.433 -6.422 15.872 1.00 93.88 177 LEU A C 1
ATOM 1454 O O . LEU A 1 177 ? -17.416 -7.160 15.810 1.00 93.88 177 LEU A O 1
ATOM 1458 N N . GLY A 1 178 ? -15.896 -6.070 17.039 1.00 91.62 178 GLY A N 1
ATOM 1459 C CA . GLY A 1 178 ? -16.360 -6.541 18.345 1.00 91.62 178 GLY A CA 1
ATOM 1460 C C . GLY A 1 178 ? -15.380 -7.382 19.119 1.00 91.62 178 GLY A C 1
ATOM 1461 O O . GLY A 1 178 ? -15.682 -7.760 20.246 1.00 91.62 178 GLY A O 1
ATOM 1462 N N . ASP A 1 179 ? -14.229 -7.651 18.526 1.00 93.75 179 ASP A N 1
ATOM 1463 C CA . ASP A 1 179 ? -13.131 -8.339 19.172 1.00 93.75 179 ASP A CA 1
ATOM 1464 C C . ASP A 1 179 ? -12.311 -7.322 19.980 1.00 93.75 179 ASP A C 1
ATOM 1466 O O . ASP A 1 179 ? -11.198 -6.936 19.624 1.00 93.75 179 ASP A O 1
ATOM 1470 N N . VAL A 1 180 ? -12.947 -6.781 21.024 1.00 94.06 180 VAL A N 1
ATOM 1471 C CA . VAL A 1 180 ? -12.375 -5.725 21.871 1.00 94.06 180 VAL A CA 1
ATOM 1472 C C . VAL A 1 180 ? -11.153 -6.243 22.621 1.00 94.06 180 VAL A C 1
ATOM 1474 O O . VAL A 1 180 ? -10.159 -5.530 22.713 1.00 94.06 180 VAL A O 1
ATOM 1477 N N . ASP A 1 181 ? -11.209 -7.472 23.135 1.00 93.94 181 ASP A N 1
ATOM 1478 C CA . ASP A 1 181 ? -10.114 -8.047 23.917 1.00 93.94 181 ASP A CA 1
ATOM 1479 C C . ASP A 1 181 ? -8.839 -8.152 23.071 1.00 93.94 181 ASP A C 1
ATOM 1481 O O . ASP A 1 181 ? -7.772 -7.713 23.498 1.00 93.94 181 ASP A O 1
ATOM 1485 N N . ASN A 1 182 ? -8.962 -8.635 21.832 1.00 95.94 182 ASN A N 1
ATOM 1486 C CA . ASN A 1 182 ? -7.852 -8.686 20.886 1.00 95.94 182 ASN A CA 1
ATOM 1487 C C . ASN A 1 182 ? -7.375 -7.283 20.478 1.00 95.94 182 ASN A C 1
ATOM 1489 O O . ASN A 1 182 ? -6.178 -7.032 20.385 1.00 95.94 182 ASN A O 1
ATOM 1493 N N . ALA A 1 183 ? -8.294 -6.333 20.282 1.00 96.88 183 ALA A N 1
ATOM 1494 C CA . ALA A 1 183 ? -7.929 -4.953 19.976 1.00 96.88 183 ALA A CA 1
ATOM 1495 C C . ALA A 1 183 ? -7.093 -4.301 21.089 1.00 96.88 183 ALA A C 1
ATOM 1497 O O . ALA A 1 183 ? -6.085 -3.664 20.795 1.00 96.88 183 ALA A O 1
ATOM 1498 N N . LEU A 1 184 ? -7.483 -4.477 22.355 1.00 96.69 184 LEU A N 1
ATOM 1499 C CA . LEU A 1 184 ? -6.728 -3.964 23.501 1.00 96.69 184 LEU A CA 1
ATOM 1500 C C . LEU A 1 184 ? -5.382 -4.674 23.656 1.00 96.69 184 LEU A C 1
ATOM 1502 O O . LEU A 1 184 ? -4.382 -4.005 23.894 1.00 96.69 184 LEU A O 1
ATOM 1506 N N . PHE A 1 185 ? -5.348 -5.995 23.457 1.00 97.12 185 PHE A N 1
ATOM 1507 C CA . PHE A 1 185 ? -4.110 -6.773 23.468 1.00 97.12 185 PHE A CA 1
ATOM 1508 C C . PHE A 1 185 ? -3.099 -6.246 22.443 1.00 97.12 185 PHE A C 1
ATOM 1510 O O . PHE A 1 185 ? -1.955 -5.990 22.800 1.00 97.12 185 PHE A O 1
ATOM 1517 N N . ILE A 1 186 ? -3.524 -6.013 21.194 1.00 96.81 186 ILE A N 1
ATOM 1518 C CA . ILE A 1 186 ? -2.649 -5.470 20.143 1.00 96.81 186 ILE A CA 1
ATOM 1519 C C . ILE A 1 186 ? -2.096 -4.097 20.547 1.00 96.81 186 ILE A C 1
ATOM 1521 O O . ILE A 1 186 ? -0.915 -3.829 20.357 1.00 96.81 186 ILE A O 1
ATOM 1525 N N . ILE A 1 187 ? -2.926 -3.214 21.108 1.00 97.44 187 ILE A N 1
ATOM 1526 C CA . ILE A 1 187 ? -2.472 -1.876 21.517 1.00 97.44 187 ILE A CA 1
ATOM 1527 C C . ILE A 1 187 ? -1.442 -1.969 22.647 1.00 97.44 187 ILE A C 1
ATOM 1529 O O . ILE A 1 187 ? -0.405 -1.307 22.583 1.00 97.44 187 ILE A O 1
ATOM 1533 N N . ASP A 1 188 ? -1.724 -2.783 23.661 1.00 97.31 188 ASP A N 1
ATOM 1534 C CA . ASP A 1 188 ? -0.890 -2.891 24.856 1.00 97.31 188 ASP A CA 1
ATOM 1535 C C . ASP A 1 188 ? 0.449 -3.584 24.543 1.00 97.31 188 ASP A C 1
ATOM 1537 O O . ASP A 1 188 ? 1.504 -3.060 24.902 1.00 97.31 188 ASP A O 1
ATOM 1541 N N . GLU A 1 189 ? 0.426 -4.705 23.818 1.00 96.31 189 GLU A N 1
ATOM 1542 C CA . GLU A 1 189 ? 1.610 -5.545 23.588 1.00 96.31 189 GLU A CA 1
ATOM 1543 C C . GLU A 1 189 ? 2.418 -5.153 22.344 1.00 96.31 189 GLU A C 1
ATOM 1545 O O . GLU A 1 189 ? 3.643 -5.208 22.379 1.00 96.31 189 GLU A O 1
ATOM 1550 N N . GLU A 1 190 ? 1.777 -4.733 21.247 1.00 95.06 190 GLU A N 1
ATOM 1551 C CA . GLU A 1 190 ? 2.497 -4.448 19.992 1.00 95.06 190 GLU A CA 1
ATOM 1552 C C . GLU A 1 190 ? 2.889 -2.970 19.854 1.00 95.06 190 GLU A C 1
ATOM 1554 O O . GLU A 1 190 ? 3.821 -2.641 19.118 1.00 95.06 190 GLU A O 1
ATOM 1559 N N . VAL A 1 191 ? 2.182 -2.057 20.537 1.00 95.81 191 VAL A N 1
ATOM 1560 C CA . VAL A 1 191 ? 2.417 -0.607 20.414 1.00 95.81 191 VAL A CA 1
ATOM 1561 C C . VAL A 1 191 ? 2.962 -0.007 21.707 1.00 95.81 191 VAL A C 1
ATOM 1563 O O . VAL A 1 191 ? 4.056 0.556 21.696 1.00 95.81 191 VAL A O 1
ATOM 1566 N N . LEU A 1 192 ? 2.235 -0.122 22.822 1.00 96.81 192 LEU A N 1
ATOM 1567 C CA . LEU A 1 192 ? 2.595 0.541 24.083 1.00 96.81 192 LEU A CA 1
ATOM 1568 C C . LEU A 1 192 ? 3.751 -0.134 24.828 1.00 96.81 192 LEU A C 1
ATOM 1570 O O . LEU A 1 192 ? 4.479 0.555 25.539 1.00 96.81 192 LEU A O 1
ATOM 1574 N N . ALA A 1 193 ? 3.957 -1.444 24.667 1.00 95.50 193 ALA A N 1
ATOM 1575 C CA . ALA A 1 193 ? 5.119 -2.129 25.237 1.00 95.50 193 ALA A CA 1
ATOM 1576 C C . ALA A 1 193 ? 6.446 -1.590 24.669 1.00 95.50 193 ALA A C 1
ATOM 1578 O O . ALA A 1 193 ? 7.435 -1.479 25.393 1.00 95.50 193 ALA A O 1
ATOM 1579 N N . GLU A 1 194 ? 6.448 -1.218 23.386 1.00 92.81 194 GLU A N 1
ATOM 1580 C CA . GLU A 1 194 ? 7.610 -0.673 22.676 1.00 92.81 194 GLU A CA 1
ATOM 1581 C C . GLU A 1 194 ? 7.708 0.856 22.781 1.00 92.81 194 GLU A C 1
ATOM 1583 O O . GLU A 1 194 ? 8.807 1.407 22.860 1.00 92.81 194 GLU A O 1
ATOM 1588 N N . ASP A 1 195 ? 6.569 1.551 22.768 1.00 94.06 195 ASP A N 1
ATOM 1589 C CA . ASP A 1 195 ? 6.476 3.012 22.836 1.00 94.06 195 ASP A CA 1
ATOM 1590 C C . ASP A 1 195 ? 5.424 3.457 23.874 1.00 94.06 195 ASP A C 1
ATOM 1592 O O . ASP A 1 195 ? 4.298 3.824 23.519 1.00 94.06 195 ASP A O 1
ATOM 1596 N N . PRO A 1 196 ? 5.773 3.448 25.178 1.00 95.81 196 PRO A N 1
ATOM 1597 C CA . PRO A 1 196 ? 4.831 3.773 26.253 1.00 95.81 196 PRO A CA 1
ATOM 1598 C C . PRO A 1 196 ? 4.320 5.221 26.238 1.00 95.81 196 PRO A C 1
ATOM 1600 O O . PRO A 1 196 ? 3.294 5.522 26.853 1.00 95.81 196 PRO A O 1
ATOM 1603 N N . GLU A 1 197 ? 5.038 6.128 25.567 1.00 95.31 197 GLU A N 1
ATOM 1604 C CA . GLU A 1 197 ? 4.708 7.555 25.467 1.00 95.31 197 GLU A CA 1
ATOM 1605 C C . GLU A 1 197 ? 3.802 7.870 24.263 1.00 95.31 197 GLU A C 1
ATOM 1607 O O . GLU A 1 197 ? 3.433 9.028 24.044 1.00 95.31 197 GLU A O 1
ATOM 1612 N N . ASN A 1 198 ? 3.396 6.853 23.494 1.00 95.69 198 ASN A N 1
ATOM 1613 C CA . ASN A 1 198 ? 2.546 7.022 22.325 1.00 95.69 198 ASN A CA 1
ATOM 1614 C C . ASN A 1 198 ? 1.124 7.472 22.703 1.00 95.69 198 ASN A C 1
ATOM 1616 O O . ASN A 1 198 ? 0.251 6.669 23.039 1.00 95.69 198 ASN A O 1
ATOM 1620 N N . LEU A 1 199 ? 0.876 8.779 22.609 1.00 96.31 199 LEU A N 1
ATOM 1621 C CA . LEU A 1 199 ? -0.426 9.374 22.924 1.00 96.31 199 LEU A CA 1
ATOM 1622 C C . LEU A 1 199 ? -1.550 8.885 21.997 1.00 96.31 199 LEU A C 1
ATOM 1624 O O . LEU A 1 199 ? -2.685 8.754 22.449 1.00 96.31 199 LEU A O 1
ATOM 1628 N N . GLU A 1 200 ? -1.252 8.599 20.724 1.00 96.69 200 GLU A N 1
ATOM 1629 C CA . GLU A 1 200 ? -2.255 8.091 19.776 1.00 96.69 200 GLU A CA 1
ATOM 1630 C C . GLU A 1 200 ? -2.731 6.687 20.169 1.00 96.69 200 GLU A C 1
ATOM 1632 O O . GLU A 1 200 ? -3.922 6.389 20.078 1.00 96.69 200 GLU A O 1
ATOM 1637 N N . ALA A 1 201 ? -1.819 5.840 20.651 1.00 96.50 201 ALA A N 1
ATOM 1638 C CA . ALA A 1 201 ? -2.147 4.500 21.120 1.00 96.50 201 ALA A CA 1
ATOM 1639 C C . ALA A 1 201 ? -3.015 4.541 22.387 1.00 96.50 201 ALA A C 1
ATOM 1641 O O . ALA A 1 201 ? -3.993 3.798 22.480 1.00 96.50 201 ALA A O 1
ATOM 1642 N N . TRP A 1 202 ? -2.722 5.447 23.327 1.00 97.62 202 TRP A N 1
ATOM 1643 C CA . TRP A 1 202 ? -3.557 5.655 24.515 1.00 97.62 202 TRP A CA 1
ATOM 1644 C C . TRP A 1 202 ? -4.966 6.166 24.174 1.00 97.62 202 TRP 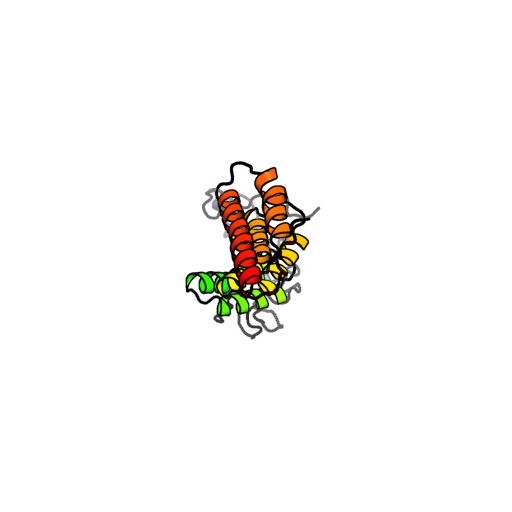A C 1
ATOM 1646 O O . TRP A 1 202 ? -5.938 5.617 24.695 1.00 97.62 202 TRP A O 1
ATOM 1656 N N . ASP A 1 203 ? -5.097 7.147 23.269 1.00 97.12 203 ASP A N 1
ATOM 1657 C CA . ASP A 1 203 ? -6.406 7.623 22.775 1.00 97.12 203 ASP A CA 1
ATOM 1658 C C . ASP A 1 203 ? -7.199 6.485 22.121 1.00 97.12 203 ASP A C 1
ATOM 1660 O O . ASP A 1 203 ? -8.377 6.260 22.413 1.00 97.12 203 ASP A O 1
ATOM 1664 N N . LEU A 1 204 ? -6.537 5.702 21.267 1.00 96.50 204 LEU A N 1
ATOM 1665 C CA . LEU A 1 204 ? -7.159 4.560 20.614 1.00 96.50 204 LEU A CA 1
ATOM 1666 C C . LEU A 1 204 ? -7.637 3.513 21.630 1.00 96.50 204 LEU A C 1
ATOM 1668 O O . LEU A 1 204 ? -8.744 2.989 21.495 1.00 96.50 204 LEU A O 1
ATOM 1672 N N . ARG A 1 205 ? -6.830 3.227 22.654 1.00 96.75 205 ARG A N 1
ATOM 1673 C CA . ARG A 1 205 ? -7.159 2.284 23.729 1.00 96.75 205 ARG A CA 1
ATOM 1674 C C . ARG A 1 205 ? -8.415 2.696 24.493 1.00 96.75 205 ARG A C 1
ATOM 1676 O O . ARG A 1 205 ? -9.272 1.852 24.769 1.00 96.75 205 ARG A O 1
ATOM 1683 N N . GLU A 1 206 ? -8.537 3.982 24.823 1.00 95.69 206 GLU A N 1
ATOM 1684 C CA . GLU A 1 206 ? -9.726 4.549 25.469 1.00 95.69 206 GLU A CA 1
ATOM 1685 C C . GLU A 1 206 ? -10.956 4.383 24.567 1.00 95.69 206 GLU A C 1
ATOM 1687 O O . GLU A 1 206 ? -11.953 3.783 24.973 1.00 95.69 206 GLU A O 1
ATOM 1692 N N . ARG A 1 207 ? -10.845 4.773 23.293 1.00 95.38 207 ARG A N 1
ATOM 1693 C CA . ARG A 1 207 ? -11.936 4.649 22.314 1.00 95.38 207 ARG A CA 1
ATOM 1694 C C . ARG A 1 207 ? -12.399 3.206 22.109 1.00 95.38 207 ARG A C 1
ATOM 1696 O O . ARG A 1 207 ? -13.598 2.954 22.007 1.00 95.38 207 ARG A O 1
ATOM 1703 N N . VAL A 1 208 ? -11.475 2.247 22.049 1.00 95.00 208 VAL A N 1
ATOM 1704 C CA . VAL A 1 208 ? -11.802 0.814 21.945 1.00 95.00 208 VAL A CA 1
ATOM 1705 C C . VAL A 1 208 ? -12.497 0.313 23.217 1.00 95.00 208 VAL A C 1
ATOM 1707 O O . VAL A 1 208 ? -13.460 -0.452 23.131 1.00 95.00 208 VAL A O 1
ATOM 1710 N N . SER A 1 209 ? -12.074 0.781 24.393 1.00 92.31 209 SER A N 1
ATOM 1711 C CA . SER A 1 209 ? -12.720 0.445 25.670 1.00 92.31 209 SER A CA 1
ATOM 1712 C C . SER A 1 209 ? -14.168 0.952 25.728 1.00 92.31 209 SER A C 1
ATOM 1714 O O . SER A 1 209 ? -15.063 0.241 26.200 1.00 92.31 209 SER A O 1
ATOM 1716 N N . ASP A 1 210 ? -14.429 2.137 25.174 1.00 90.88 210 ASP A N 1
ATOM 1717 C CA . ASP A 1 210 ? -15.772 2.713 25.084 1.00 90.88 210 ASP A CA 1
ATOM 1718 C C . ASP A 1 210 ? -16.701 1.926 24.152 1.00 90.88 210 ASP A C 1
ATOM 1720 O O . ASP A 1 210 ? -17.880 1.734 24.474 1.00 90.88 210 ASP A O 1
ATOM 1724 N N . LEU A 1 211 ? -16.186 1.388 23.037 1.00 87.94 211 LEU A N 1
ATOM 1725 C CA . LEU A 1 211 ? -16.957 0.494 22.159 1.00 87.94 211 LEU A CA 1
ATOM 1726 C C . LEU A 1 211 ? -17.489 -0.729 22.924 1.00 87.94 211 LEU A C 1
ATOM 1728 O O . LEU A 1 211 ? -18.625 -1.163 22.707 1.00 87.94 211 LEU A O 1
ATOM 1732 N N . ALA A 1 212 ? -16.704 -1.260 23.864 1.00 77.62 212 ALA A N 1
ATOM 1733 C CA . ALA A 1 212 ? -17.098 -2.384 24.710 1.00 77.62 212 ALA A CA 1
ATOM 1734 C C . ALA A 1 212 ? -18.241 -2.022 25.671 1.00 77.62 212 ALA A C 1
ATOM 1736 O O . ALA A 1 212 ? -19.137 -2.830 25.931 1.00 77.62 212 ALA A O 1
ATOM 1737 N N . LEU A 1 213 ? -18.222 -0.804 26.218 1.00 76.50 213 LEU A N 1
ATOM 1738 C CA . LEU A 1 213 ? -19.279 -0.299 27.095 1.00 76.50 213 LEU A CA 1
ATOM 1739 C C . LEU A 1 213 ? -20.584 -0.091 26.325 1.00 76.50 213 LEU A C 1
ATOM 1741 O O . LEU A 1 213 ? -21.636 -0.548 26.774 1.00 76.50 213 LEU A O 1
ATOM 1745 N N . GLN A 1 214 ? -20.519 0.516 25.141 1.00 78.19 214 GLN A N 1
ATOM 1746 C CA . GLN A 1 214 ? -21.695 0.749 24.300 1.00 78.19 214 GLN A CA 1
ATOM 1747 C C . GLN A 1 214 ? -22.377 -0.560 23.884 1.00 78.19 214 GLN A C 1
ATOM 1749 O O . GLN A 1 214 ? -23.602 -0.668 23.961 1.00 78.19 214 GLN A O 1
ATOM 1754 N N . ARG A 1 215 ? -21.595 -1.584 23.518 1.00 72.25 215 ARG A N 1
ATOM 1755 C CA . ARG A 1 215 ? -22.118 -2.920 23.187 1.00 72.25 215 ARG A CA 1
ATOM 1756 C C . ARG A 1 215 ? -22.775 -3.597 24.385 1.00 72.25 215 ARG A C 1
ATOM 1758 O O . ARG A 1 215 ? -23.912 -4.038 24.266 1.00 72.25 215 ARG A O 1
ATOM 1765 N N . ARG A 1 216 ? -22.132 -3.581 25.560 1.00 63.28 216 ARG A N 1
ATOM 1766 C CA . ARG A 1 216 ? -22.729 -4.116 26.799 1.00 63.28 216 ARG A CA 1
ATOM 1767 C C . ARG A 1 216 ? -24.052 -3.439 27.139 1.00 63.28 216 ARG A C 1
ATOM 1769 O O . ARG A 1 216 ? -25.004 -4.119 27.507 1.00 63.28 216 ARG A O 1
ATOM 1776 N N . HIS A 1 217 ? -24.137 -2.119 26.983 1.00 64.12 217 HIS A N 1
ATOM 1777 C CA . HIS A 1 217 ? -25.398 -1.402 27.159 1.00 64.12 217 HIS A CA 1
ATOM 1778 C C . HIS A 1 217 ? -26.447 -1.875 26.141 1.00 64.12 217 HIS A C 1
ATOM 1780 O O . HIS A 1 217 ? -27.553 -2.230 26.540 1.00 64.12 217 HIS A O 1
ATOM 1786 N N . HIS A 1 218 ? -26.108 -1.943 24.851 1.00 66.88 218 HIS A N 1
ATOM 1787 C CA . HIS A 1 218 ? -27.018 -2.421 23.807 1.00 66.88 218 HIS A CA 1
ATOM 1788 C C . HIS A 1 218 ? -27.510 -3.860 24.051 1.00 66.88 218 HIS A C 1
ATOM 1790 O O . HIS A 1 218 ? -28.696 -4.133 23.876 1.00 66.88 218 HIS A O 1
ATOM 1796 N N . ASP A 1 219 ? -26.647 -4.768 24.503 1.00 63.34 219 ASP A N 1
ATOM 1797 C CA . ASP A 1 219 ? -27.005 -6.165 24.779 1.00 63.34 219 ASP A CA 1
ATOM 1798 C C . ASP A 1 219 ? -27.935 -6.325 25.992 1.00 63.34 219 ASP A C 1
ATOM 1800 O O . ASP A 1 219 ? -28.847 -7.155 25.986 1.00 63.34 219 ASP A O 1
ATOM 1804 N N . ILE A 1 220 ? -27.770 -5.475 27.011 1.00 61.38 220 ILE A N 1
ATOM 1805 C CA . ILE A 1 220 ? -28.711 -5.379 28.136 1.00 61.38 220 ILE A CA 1
ATOM 1806 C C . ILE A 1 220 ? -30.084 -4.887 27.648 1.00 61.38 220 ILE A C 1
ATOM 1808 O O . ILE A 1 220 ? -31.111 -5.417 28.068 1.00 61.38 220 ILE A O 1
ATOM 1812 N N . TYR A 1 221 ? -30.123 -3.900 26.744 1.00 58.97 221 TYR A N 1
ATOM 1813 C CA . TYR A 1 221 ? -31.379 -3.348 26.214 1.00 58.97 221 TYR A CA 1
ATOM 1814 C C . TYR A 1 221 ? -32.071 -4.256 25.189 1.00 58.97 221 TYR A C 1
ATOM 1816 O O . TYR A 1 221 ? -33.299 -4.256 25.112 1.00 58.97 221 TYR A O 1
ATOM 1824 N N . THR A 1 222 ? -31.315 -5.032 24.409 1.00 67.25 222 THR A N 1
ATOM 1825 C CA . THR A 1 222 ? -31.859 -5.964 23.405 1.00 67.25 222 THR A CA 1
ATOM 1826 C C . THR A 1 222 ? -32.140 -7.363 23.959 1.00 67.25 222 THR A C 1
ATOM 1828 O O . THR A 1 222 ? -32.759 -8.175 23.273 1.00 67.25 222 THR A O 1
ATOM 1831 N N . GLY A 1 223 ? -31.767 -7.632 25.217 1.00 52.94 223 GLY A N 1
ATOM 1832 C CA . GLY A 1 223 ? -32.077 -8.880 25.920 1.00 52.94 223 GLY A CA 1
ATOM 1833 C C . GLY A 1 223 ? -31.215 -10.073 25.497 1.00 52.94 223 GLY A C 1
ATOM 1834 O O . GLY A 1 223 ? -31.570 -11.212 25.798 1.00 52.94 223 GLY A O 1
ATOM 1835 N N . SER A 1 224 ? -30.096 -9.835 24.807 1.00 56.69 224 SER A N 1
ATOM 1836 C CA . SER A 1 224 ? -29.111 -10.856 24.419 1.00 56.69 224 SER A CA 1
ATOM 1837 C C . SER A 1 224 ? -28.268 -11.345 25.604 1.00 56.69 224 SER A C 1
ATOM 1839 O O . SER A 1 224 ? -27.732 -12.452 25.557 1.00 56.69 224 SER A O 1
ATOM 1841 N N . ILE A 1 225 ? -28.206 -10.574 26.695 1.00 54.72 225 ILE A N 1
ATOM 1842 C CA . ILE A 1 225 ? -27.632 -10.989 27.981 1.00 54.72 225 ILE A CA 1
ATOM 1843 C C . ILE A 1 225 ? -28.771 -11.073 29.005 1.00 54.72 225 ILE A C 1
ATOM 1845 O O . ILE A 1 225 ? -29.422 -10.076 29.318 1.00 54.72 225 ILE A O 1
ATOM 1849 N N . GLY A 1 226 ? -29.037 -12.279 29.518 1.00 51.66 226 GLY A N 1
ATOM 1850 C CA . GLY A 1 226 ? -30.005 -12.483 30.601 1.00 51.66 226 GLY A CA 1
ATOM 1851 C C . GLY A 1 226 ? -29.613 -11.687 31.856 1.00 51.66 226 GLY A C 1
ATOM 1852 O O . GLY A 1 226 ? -28.424 -11.434 32.059 1.00 51.66 226 GLY A O 1
ATOM 1853 N N . PRO A 1 227 ? -30.578 -11.281 32.706 1.00 48.84 227 PRO A N 1
ATOM 1854 C CA . PRO A 1 227 ? -30.297 -10.432 33.860 1.00 48.84 227 PRO A CA 1
ATOM 1855 C C . PRO A 1 227 ? -29.190 -11.043 34.721 1.00 48.84 227 PRO A C 1
ATOM 1857 O O . PRO A 1 227 ? -29.238 -12.231 35.049 1.00 48.84 227 PRO A O 1
ATOM 1860 N N . MET A 1 228 ? -28.202 -10.211 35.063 1.00 49.03 228 MET A N 1
ATOM 1861 C CA . MET A 1 228 ? -27.080 -10.551 35.935 1.00 49.03 228 MET A CA 1
ATOM 1862 C C . MET A 1 228 ? -27.633 -11.187 37.219 1.00 49.03 228 MET A C 1
ATOM 1864 O O . MET A 1 228 ? -28.326 -10.530 37.998 1.00 49.03 228 MET A O 1
ATOM 1868 N N . ARG A 1 229 ? -27.400 -12.494 37.393 1.00 41.34 229 ARG A N 1
ATOM 1869 C CA . ARG A 1 229 ? -27.744 -13.203 38.626 1.00 41.34 229 ARG A CA 1
ATOM 1870 C C . ARG A 1 229 ? -26.679 -12.863 39.656 1.00 41.34 229 ARG A C 1
ATOM 1872 O O . ARG A 1 229 ? -25.509 -13.172 39.456 1.00 41.34 229 ARG A O 1
ATOM 1879 N N . TRP A 1 230 ? -27.096 -12.175 40.707 1.00 36.38 230 TRP A N 1
ATOM 1880 C CA . TRP A 1 230 ? -26.291 -11.984 41.902 1.00 36.38 230 TRP A CA 1
ATOM 1881 C C . TRP A 1 230 ? -26.509 -13.224 42.771 1.00 36.38 230 TRP A C 1
ATOM 1883 O O . TRP A 1 230 ? -27.568 -13.338 43.391 1.00 36.38 230 TRP A O 1
ATOM 1893 N N . ASP A 1 231 ? -25.563 -14.163 42.725 1.00 45.72 231 ASP A N 1
ATOM 1894 C CA . ASP A 1 231 ? -25.480 -15.287 43.667 1.00 45.72 231 ASP A CA 1
ATOM 1895 C C . ASP A 1 231 ? -24.690 -14.871 44.921 1.00 45.72 231 ASP A C 1
ATOM 1897 O O . ASP A 1 231 ? -23.686 -14.131 44.772 1.00 45.72 231 ASP A O 1
#

Radius of gyration: 31.68 Å; chains: 1; bounding box: 82×36×82 Å

Foldseek 3Di:
DDPPPPDDPDDPPPPVVQQAAPAPRHRPDHVVPDPFAGAEPQPRDGDDYVQQDQQDQEPQPRHGRHYVVPDPDFRAAPQPRDTDDHVVPDPDDDDPLCVQLVVCVVVVNLVSNLVSLVVVCVVPVLDLVSLCSNLVSCVSVVVLVSSLVSLVSSVVSDPDQDDLVSLLSNLLSCLSVPVLVVSLVSLVPNPCVVPVPPPVSVVSNVVSVVSNVVVVVVCVVVVVDPPDDDD

Sequence (231 aa):
MSRFDEGYYAHPNDVSYRLFCRNCRRTDHEQRDCDQPPRCYTCGMLGHLQFECEDTQCANCHEFGHMVDRCWKPIICYHCNVENHFARDCRVYIPNPVEEARQALEEGYPARAIFWYTEAIETNHLESVFYAGRAKAYMLLEKYALARKDLEDLISLESGRVSNRAYMDLAWCNGTLGDVDNALFIIDEEVLAEDPENLEAWDLRERVSDLALQRRHHDIYTGSIGPMRWD